Protein AF-A0A914IHN0-F1 (afdb_monomer)

Sequence (193 aa):
MWNYMKNKDVFVSSNREGVKRVLEGNYAYLMESTSLEYEVQQNCNLTQIGGVLGSKGYGIALQKHSEWTDRISRQLLLYQKRGIIEMKKQKWWRSTGTPCSGSFAFVQSNFPKDKIQASSMNLVKKSALPSKLKVFMNIQHVKNVLKKLKLVKTKLYLKSKKKYAVQNINNKNRKPCKNEHQRINETIEDTLI

Secondary structure (DSSP, 8-state):
-HHHHTTSS---SSHHHHHHHHHTSS------HHHHHHHHHH-TT----S--S----------TT-THHHHHHHHHHHHHHTTHHHHHHHHHHS-SSPPP--------------------------------------HHHHHHHHHHHHHHHHHHHHHHHHHHHHHHHTTTT-PPPPP-----SS-SSS---

Structure (mmCIF, N/CA/C/O backbone):
data_AF-A0A914IHN0-F1
#
_entry.id   AF-A0A914IHN0-F1
#
loop_
_atom_site.group_PDB
_atom_site.id
_atom_site.type_symbol
_atom_site.label_atom_id
_atom_site.label_alt_id
_atom_site.label_comp_id
_atom_site.label_asym_id
_atom_site.label_entity_id
_atom_site.label_seq_id
_atom_site.pdbx_PDB_ins_code
_atom_site.Cartn_x
_atom_site.Cartn_y
_atom_site.Cartn_z
_atom_site.occupancy
_atom_site.B_iso_or_equiv
_atom_site.auth_seq_id
_atom_site.auth_comp_id
_atom_site.auth_asym_id
_atom_site.auth_atom_id
_atom_site.pdbx_PDB_model_num
ATOM 1 N N . MET A 1 1 ? -11.136 -17.540 7.412 1.00 85.31 1 MET A N 1
ATOM 2 C CA . MET A 1 1 ? -11.270 -16.080 7.623 1.00 85.31 1 MET A CA 1
ATOM 3 C C . MET A 1 1 ? -12.456 -15.474 6.861 1.00 85.31 1 MET A C 1
ATOM 5 O O . MET A 1 1 ? -13.423 -15.084 7.497 1.00 85.31 1 MET A O 1
ATOM 9 N N . TRP A 1 2 ? -12.457 -15.460 5.520 1.00 89.31 2 TRP A N 1
ATOM 10 C CA . TRP A 1 2 ? -13.497 -14.792 4.708 1.00 89.31 2 TRP A CA 1
ATOM 11 C C . TRP A 1 2 ? -14.953 -15.160 5.054 1.00 89.31 2 TRP A C 1
ATOM 13 O O . TRP A 1 2 ? -15.790 -14.281 5.240 1.00 89.31 2 TRP A O 1
ATOM 23 N N . ASN A 1 3 ? -15.255 -16.456 5.207 1.00 93.62 3 ASN A N 1
ATOM 24 C CA . ASN A 1 3 ? -16.611 -16.929 5.524 1.00 93.62 3 ASN A CA 1
ATOM 25 C C . ASN A 1 3 ? -17.184 -16.361 6.831 1.00 93.62 3 ASN A C 1
ATOM 27 O O . ASN A 1 3 ? -18.402 -16.268 6.956 1.00 93.62 3 ASN A O 1
ATOM 31 N N . TYR A 1 4 ? -16.323 -15.980 7.773 1.00 90.62 4 TYR A N 1
ATOM 32 C CA . TYR A 1 4 ? -16.725 -15.349 9.025 1.00 90.62 4 TYR A CA 1
ATOM 33 C C . TYR A 1 4 ? -17.009 -13.849 8.846 1.00 90.62 4 TYR A C 1
ATOM 35 O O . TYR A 1 4 ? -17.954 -13.327 9.431 1.00 90.62 4 TYR A O 1
ATOM 43 N N . MET A 1 5 ? -16.230 -13.164 8.003 1.00 93.38 5 MET A N 1
ATOM 44 C CA . MET A 1 5 ? -16.350 -11.719 7.774 1.00 93.38 5 MET A CA 1
ATOM 45 C C . MET A 1 5 ? -17.513 -11.357 6.846 1.00 93.38 5 MET A C 1
ATOM 47 O O . MET A 1 5 ? -18.170 -10.351 7.078 1.00 93.38 5 MET A O 1
ATOM 51 N N . LYS A 1 6 ? -17.820 -12.186 5.836 1.00 92.19 6 LYS A N 1
ATOM 52 C CA . LYS A 1 6 ? -18.810 -11.867 4.782 1.00 92.19 6 LYS A CA 1
ATOM 53 C C . LYS A 1 6 ? -20.216 -11.504 5.288 1.00 92.19 6 LYS A C 1
ATOM 55 O O . LYS A 1 6 ? -20.939 -10.794 4.604 1.00 92.19 6 LYS A O 1
ATOM 60 N N . ASN A 1 7 ? -20.607 -12.015 6.456 1.00 91.62 7 ASN A N 1
ATOM 61 C CA . ASN A 1 7 ? -21.932 -11.800 7.048 1.00 91.62 7 ASN A CA 1
ATOM 62 C C . ASN A 1 7 ? -21.933 -10.706 8.133 1.00 91.62 7 ASN A C 1
ATOM 64 O O . ASN A 1 7 ? -22.960 -10.498 8.776 1.00 91.62 7 ASN A O 1
ATOM 68 N N . LYS A 1 8 ? -20.795 -10.044 8.374 1.00 90.31 8 LYS A N 1
ATOM 69 C CA . LYS A 1 8 ? -20.636 -8.990 9.381 1.00 90.31 8 LYS A CA 1
ATOM 70 C C . LYS A 1 8 ? -20.350 -7.648 8.710 1.00 90.31 8 LYS A C 1
ATOM 72 O O . LYS A 1 8 ? -19.751 -7.600 7.640 1.00 90.31 8 LYS A O 1
ATOM 77 N N . ASP A 1 9 ? -20.722 -6.562 9.379 1.00 88.75 9 ASP A N 1
ATOM 78 C CA . ASP A 1 9 ? -20.458 -5.192 8.924 1.00 88.75 9 ASP A CA 1
ATOM 79 C C . ASP A 1 9 ? -19.040 -4.729 9.310 1.00 88.75 9 ASP A C 1
ATOM 81 O O . ASP A 1 9 ? -18.824 -3.841 10.137 1.00 88.75 9 ASP A O 1
ATOM 85 N N . VAL A 1 10 ? -18.046 -5.444 8.777 1.00 91.75 10 VAL A N 1
ATOM 86 C CA . VAL A 1 10 ? -16.615 -5.236 9.068 1.00 91.75 10 VAL A CA 1
ATOM 87 C C . VAL A 1 10 ? -15.845 -4.670 7.880 1.00 91.75 10 VAL A C 1
ATOM 89 O O . VAL A 1 10 ? -14.660 -4.395 8.006 1.00 91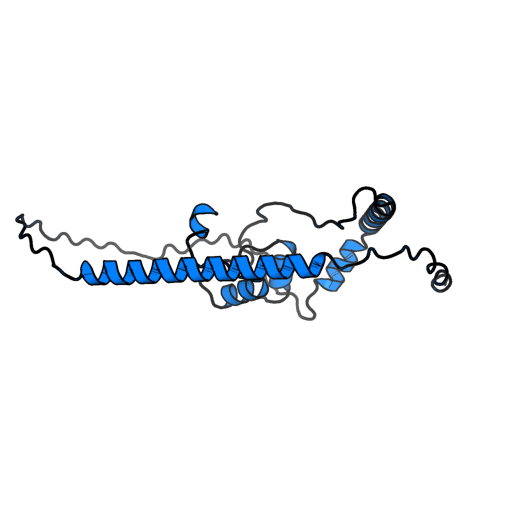.75 10 VAL A O 1
ATOM 92 N N . PHE A 1 11 ? -16.483 -4.528 6.719 1.00 93.62 11 PHE A N 1
ATOM 93 C CA . PHE A 1 11 ? -15.827 -4.013 5.523 1.00 93.62 11 PHE A CA 1
ATOM 94 C C . PHE A 1 11 ? -15.927 -2.493 5.472 1.00 93.62 11 PHE A C 1
ATOM 96 O O . PHE A 1 11 ? -16.964 -1.916 5.783 1.0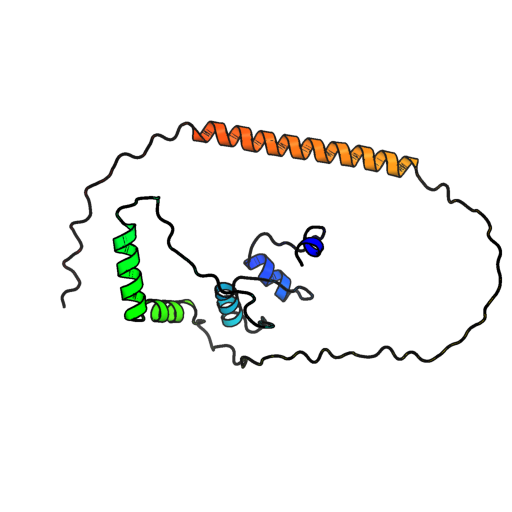0 93.62 11 PHE A O 1
ATOM 103 N N . VAL A 1 12 ? -14.843 -1.861 5.042 1.00 94.94 12 VAL A N 1
ATOM 104 C CA . VAL A 1 12 ? -14.764 -0.421 4.787 1.00 94.94 12 VAL A CA 1
ATOM 105 C C . VAL A 1 12 ? -14.625 -0.176 3.291 1.00 94.94 12 VAL A C 1
ATOM 107 O O . VAL A 1 12 ? -14.188 -1.055 2.544 1.00 94.94 12 VAL A O 1
ATOM 110 N N . SER A 1 13 ? -15.013 1.015 2.845 1.00 93.62 13 SER A N 1
ATOM 111 C CA . SER A 1 13 ? -15.007 1.360 1.420 1.00 93.62 13 SER A CA 1
ATOM 112 C C . SER A 1 13 ? -13.628 1.792 0.913 1.00 93.62 13 SER A C 1
ATOM 114 O O . SER A 1 13 ? -13.337 1.665 -0.276 1.00 93.62 13 SER A O 1
ATOM 116 N N . SER A 1 14 ? -12.778 2.305 1.808 1.00 94.94 14 SER A N 1
ATOM 117 C CA . SER A 1 14 ? -11.476 2.880 1.472 1.00 94.94 14 SER A CA 1
ATOM 118 C C . SER A 1 14 ? -10.433 2.635 2.562 1.00 94.94 14 SER A C 1
ATOM 120 O O . SER A 1 14 ? -10.766 2.481 3.738 1.00 94.94 14 SER A O 1
ATOM 122 N N . ASN A 1 15 ? -9.153 2.676 2.179 1.00 93.81 15 ASN A N 1
ATOM 123 C CA . ASN A 1 15 ? -8.041 2.514 3.119 1.00 93.81 15 ASN A CA 1
ATOM 124 C C . ASN A 1 15 ? -8.032 3.600 4.199 1.00 93.81 15 ASN A C 1
ATOM 126 O O . ASN A 1 15 ? -7.865 3.285 5.371 1.00 93.81 15 ASN A O 1
ATOM 130 N N . ARG A 1 16 ? -8.298 4.860 3.830 1.00 93.50 16 ARG A N 1
ATOM 131 C CA . ARG A 1 16 ? -8.335 5.982 4.781 1.00 93.50 16 ARG A CA 1
ATOM 132 C C . ARG A 1 16 ? -9.413 5.802 5.852 1.00 93.50 16 ARG A C 1
ATOM 134 O O . ARG A 1 16 ? -9.185 6.105 7.017 1.00 93.50 16 ARG A O 1
ATOM 141 N N . GLU A 1 17 ? -10.586 5.304 5.461 1.00 95.00 17 GLU A N 1
ATOM 142 C CA . GLU A 1 17 ? -11.665 4.966 6.398 1.00 95.00 17 GLU A CA 1
ATOM 143 C C . GLU A 1 17 ? -11.258 3.811 7.323 1.00 95.00 17 GLU A C 1
ATOM 145 O O . GLU A 1 17 ? -11.492 3.880 8.527 1.00 95.00 17 GLU A O 1
ATOM 150 N N . GLY A 1 18 ? -10.584 2.792 6.778 1.00 95.06 18 GLY A N 1
ATOM 151 C CA . GLY A 1 18 ? -10.004 1.698 7.557 1.00 95.06 18 GLY A CA 1
ATOM 152 C C . GLY A 1 18 ? -9.018 2.186 8.616 1.00 95.06 18 GLY A C 1
ATOM 153 O O . GLY A 1 18 ? -9.171 1.838 9.783 1.00 95.06 18 GLY A O 1
ATOM 154 N N . VAL A 1 19 ? -8.065 3.042 8.235 1.00 94.88 19 VAL A N 1
ATOM 155 C CA . VAL A 1 19 ? -7.077 3.638 9.153 1.00 94.88 19 VAL A CA 1
ATOM 156 C C . VAL A 1 19 ? -7.761 4.459 10.246 1.00 94.88 19 VAL A C 1
ATOM 158 O O . VAL A 1 19 ? -7.464 4.278 11.425 1.00 94.88 19 VAL A O 1
ATOM 161 N N . LYS A 1 20 ? -8.732 5.305 9.883 1.00 94.75 20 LYS A N 1
ATOM 162 C C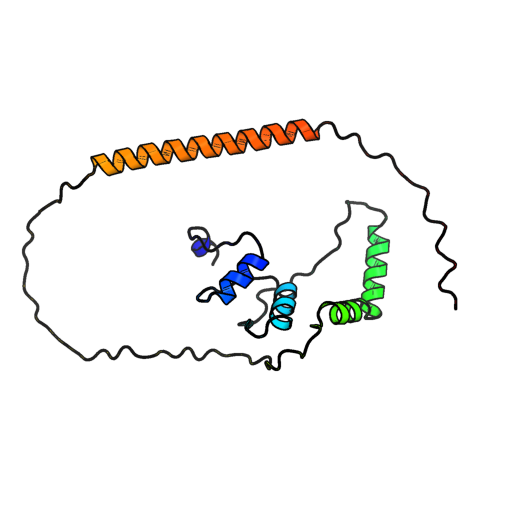A . LYS A 1 20 ? -9.497 6.090 10.860 1.00 94.75 20 LYS A CA 1
ATOM 163 C C . LYS A 1 20 ? -10.206 5.190 11.879 1.00 94.75 20 LYS A C 1
ATOM 165 O O . LYS A 1 20 ? -10.122 5.440 13.076 1.00 94.75 20 LYS A O 1
ATOM 170 N N . ARG A 1 21 ? -10.849 4.116 11.417 1.00 95.25 21 ARG A N 1
ATOM 171 C CA . ARG A 1 21 ? -11.553 3.163 12.287 1.00 95.25 21 ARG A CA 1
ATOM 172 C C . ARG A 1 21 ? -10.604 2.394 13.211 1.00 95.25 21 ARG A C 1
ATOM 174 O O . ARG A 1 21 ? -10.992 2.056 14.320 1.00 95.25 21 ARG A O 1
ATOM 181 N N . VAL A 1 22 ? -9.365 2.131 12.781 1.00 95.06 22 VAL A N 1
ATOM 182 C CA . VAL A 1 22 ? -8.324 1.553 13.655 1.00 95.06 22 VAL A CA 1
ATOM 183 C C . VAL A 1 22 ? -7.939 2.531 14.765 1.00 95.06 22 VAL A C 1
ATOM 185 O O . VAL A 1 22 ? -7.822 2.116 15.914 1.00 95.06 22 VAL A O 1
ATOM 188 N N . LEU A 1 23 ? -7.793 3.821 14.447 1.00 94.00 23 LEU A N 1
ATOM 189 C CA . LEU A 1 23 ? -7.474 4.862 15.434 1.00 94.00 23 LEU A CA 1
ATOM 190 C C . LEU A 1 23 ? -8.596 5.076 16.461 1.00 94.00 23 LEU A C 1
ATOM 192 O O . LEU A 1 23 ? -8.314 5.399 17.610 1.00 94.00 23 LEU A O 1
ATOM 196 N N . GLU A 1 24 ? -9.854 4.867 16.068 1.00 93.94 24 GLU A N 1
ATOM 197 C CA . GLU A 1 24 ? -11.012 4.877 16.978 1.00 93.94 24 GLU A CA 1
ATOM 198 C C . GLU A 1 24 ? -11.010 3.679 17.960 1.00 93.94 24 GLU A C 1
ATOM 200 O O . GLU A 1 24 ? -11.712 3.708 18.972 1.00 93.94 24 GLU A O 1
ATOM 205 N N . GLY A 1 25 ? -10.187 2.652 17.707 1.00 90.50 25 GLY A N 1
ATOM 206 C CA . GLY A 1 25 ? -9.980 1.495 18.580 1.00 90.50 25 GLY A CA 1
ATOM 207 C C . GLY A 1 25 ? -10.878 0.289 18.273 1.00 90.50 25 GLY A C 1
ATOM 208 O O . GLY A 1 25 ? -11.776 0.331 17.436 1.00 90.50 25 GLY A O 1
ATOM 209 N N . ASN A 1 26 ? -10.620 -0.837 18.957 1.00 89.69 26 ASN A N 1
ATOM 210 C CA . ASN A 1 26 ? -11.374 -2.103 18.849 1.00 89.69 26 ASN A CA 1
ATOM 211 C C . ASN A 1 26 ? -11.535 -2.668 17.420 1.00 89.69 26 ASN A C 1
ATOM 213 O O . ASN A 1 26 ? -12.440 -3.464 17.151 1.00 89.69 26 ASN A O 1
ATOM 217 N N . TYR A 1 27 ? -10.655 -2.283 16.498 1.00 93.25 27 TYR A N 1
ATOM 218 C CA . TYR A 1 27 ? -10.708 -2.687 15.101 1.00 93.25 27 TYR A CA 1
ATOM 219 C C . TYR A 1 27 ? -9.300 -2.976 14.580 1.00 93.25 27 TYR A C 1
ATOM 221 O O . TYR A 1 27 ? -8.377 -2.194 14.783 1.00 93.25 27 TYR A O 1
ATOM 229 N N . ALA A 1 28 ? -9.145 -4.106 13.893 1.00 92.75 28 ALA A N 1
ATOM 230 C CA . ALA A 1 28 ? -7.920 -4.467 13.193 1.00 92.75 28 ALA A CA 1
ATOM 231 C C . ALA A 1 28 ? -8.184 -4.409 11.690 1.00 92.75 28 ALA A C 1
ATOM 233 O O . ALA A 1 28 ? -9.157 -4.992 11.203 1.00 92.75 28 ALA A O 1
ATOM 234 N N . TYR A 1 29 ? -7.312 -3.721 10.958 1.00 93.81 29 TYR A N 1
ATOM 235 C CA . TYR A 1 29 ? -7.439 -3.555 9.517 1.00 93.81 29 TYR A CA 1
ATOM 236 C C . TYR A 1 29 ? -6.333 -4.307 8.785 1.00 93.81 29 TYR A C 1
ATOM 238 O O . TYR A 1 29 ? -5.159 -4.207 9.133 1.00 93.81 29 TYR A O 1
ATOM 246 N N . LEU A 1 30 ? -6.720 -5.066 7.761 1.00 91.94 30 LEU A N 1
ATOM 247 C CA . LEU A 1 30 ? -5.786 -5.736 6.866 1.00 91.94 30 LEU A CA 1
ATOM 248 C C . LEU A 1 30 ? -5.623 -4.871 5.620 1.00 91.94 30 LEU A C 1
ATOM 250 O O . LEU A 1 30 ? -6.580 -4.667 4.875 1.00 91.94 30 LEU A O 1
ATOM 254 N N . MET A 1 31 ? -4.405 -4.390 5.402 1.00 92.06 31 MET A N 1
ATOM 255 C CA . MET A 1 31 ? -4.036 -3.570 4.254 1.00 92.06 31 MET A CA 1
ATOM 256 C C . MET A 1 31 ? -2.812 -4.168 3.557 1.00 92.06 31 MET A C 1
ATOM 258 O O . MET A 1 31 ? -2.123 -5.032 4.098 1.00 92.06 31 MET A O 1
ATOM 262 N N . GLU A 1 32 ? -2.557 -3.725 2.331 1.00 92.25 32 GLU A N 1
ATOM 263 C CA . GLU A 1 32 ? -1.325 -4.037 1.621 1.00 92.25 32 GLU A CA 1
ATOM 264 C C . GLU A 1 32 ? -0.090 -3.530 2.378 1.00 92.25 32 GLU A C 1
ATOM 266 O O . GLU A 1 32 ? -0.114 -2.451 2.972 1.00 92.25 32 GLU A O 1
ATOM 271 N N . SER A 1 33 ? 0.997 -4.304 2.342 1.00 90.94 33 SER A N 1
ATOM 272 C CA . SER A 1 33 ? 2.200 -4.059 3.143 1.00 90.94 33 SER A CA 1
ATOM 273 C C . SER A 1 33 ? 2.855 -2.705 2.870 1.00 90.94 33 SER A C 1
ATOM 275 O O . SER A 1 33 ? 3.297 -2.054 3.805 1.00 90.94 33 SER A O 1
ATOM 277 N N . THR A 1 34 ? 2.892 -2.252 1.616 1.00 90.38 34 THR A N 1
ATOM 278 C CA . THR A 1 34 ? 3.497 -0.966 1.217 1.00 90.38 34 THR A CA 1
ATOM 279 C C . THR A 1 34 ? 2.696 0.233 1.717 1.00 90.38 34 THR A C 1
ATOM 281 O O . THR A 1 34 ? 3.269 1.204 2.212 1.00 90.38 34 THR A O 1
ATOM 284 N N . SER A 1 35 ? 1.365 0.166 1.607 1.00 90.94 35 SER A N 1
ATOM 285 C CA . SER A 1 35 ? 0.467 1.183 2.153 1.00 90.94 35 SER A CA 1
ATOM 286 C C . SER A 1 35 ? 0.501 1.179 3.679 1.00 90.94 35 SER A C 1
ATOM 288 O O . SER A 1 35 ? 0.468 2.239 4.290 1.00 90.94 35 SER A O 1
ATOM 290 N N . LEU A 1 36 ? 0.606 0.003 4.305 1.00 91.69 36 LEU A N 1
ATOM 291 C CA . LEU A 1 36 ? 0.707 -0.118 5.760 1.00 91.69 36 LEU A CA 1
ATOM 292 C C . LEU A 1 36 ? 2.008 0.484 6.286 1.00 91.69 36 LEU A C 1
ATOM 294 O O . LEU A 1 36 ? 1.969 1.266 7.231 1.00 91.69 36 LEU A O 1
ATOM 298 N N . GLU A 1 37 ? 3.133 0.164 5.645 1.00 89.31 37 GLU A N 1
ATOM 299 C CA . GLU A 1 37 ? 4.444 0.738 5.957 1.00 89.31 37 GLU A CA 1
ATOM 300 C C . GLU A 1 37 ? 4.398 2.271 5.904 1.00 89.31 37 GLU A C 1
ATOM 302 O O . GLU A 1 37 ? 4.909 2.929 6.806 1.00 89.31 37 GLU A O 1
ATOM 307 N N . TYR A 1 38 ? 3.727 2.837 4.893 1.00 90.69 38 TYR A N 1
ATOM 308 C CA . TYR A 1 38 ? 3.539 4.282 4.779 1.00 90.69 38 TYR A CA 1
ATOM 309 C C . TYR A 1 38 ? 2.734 4.860 5.951 1.00 90.69 38 TYR A C 1
ATOM 311 O O . TYR A 1 38 ? 3.200 5.773 6.624 1.00 90.69 38 TYR A O 1
ATOM 319 N N . GLU A 1 39 ? 1.543 4.323 6.230 1.00 91.38 39 GLU A N 1
ATOM 320 C CA . GLU A 1 39 ? 0.652 4.861 7.271 1.00 91.38 39 GLU A CA 1
ATOM 321 C C . GLU A 1 39 ? 1.277 4.796 8.673 1.00 91.38 39 GLU A C 1
ATOM 323 O O . GLU A 1 39 ? 1.149 5.742 9.452 1.00 91.38 39 GLU A O 1
ATOM 328 N N . VAL A 1 40 ? 1.999 3.712 8.982 1.00 89.31 40 VAL A N 1
ATOM 329 C CA . VAL A 1 40 ? 2.729 3.554 10.253 1.00 89.31 40 VAL A CA 1
ATOM 330 C C . VAL A 1 40 ? 3.889 4.549 10.357 1.00 89.31 40 VAL A C 1
ATOM 332 O O . VAL A 1 40 ? 4.138 5.088 11.432 1.00 89.31 40 VAL A O 1
ATOM 335 N N . GLN A 1 41 ? 4.580 4.842 9.250 1.00 87.06 41 GLN A N 1
ATOM 336 C CA . GLN A 1 41 ? 5.645 5.851 9.227 1.00 87.06 41 GLN A CA 1
ATOM 337 C C . GLN A 1 41 ? 5.120 7.283 9.405 1.00 87.06 41 GLN A C 1
ATOM 339 O O . GLN A 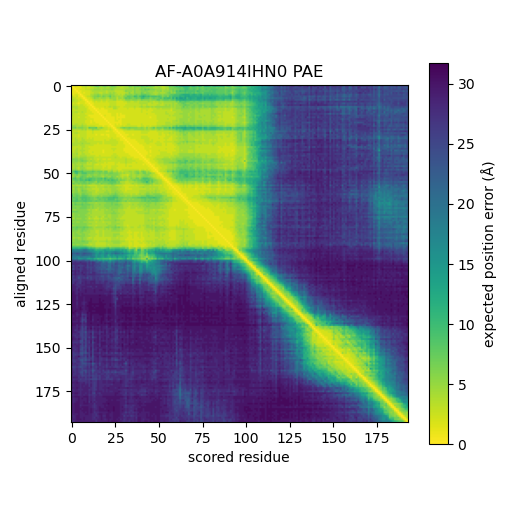1 41 ? 5.838 8.122 9.950 1.00 87.06 41 GLN A O 1
ATOM 344 N N . GLN A 1 42 ? 3.892 7.576 8.961 1.00 87.69 42 GLN A N 1
ATOM 345 C CA . GLN A 1 42 ? 3.280 8.899 9.134 1.00 87.69 42 GLN A CA 1
ATOM 346 C C . GLN A 1 42 ? 2.643 9.087 10.519 1.00 87.69 42 GLN A C 1
ATOM 348 O O . GLN A 1 42 ? 2.680 10.190 11.060 1.00 87.69 42 GLN A O 1
ATOM 353 N N . ASN A 1 43 ? 2.063 8.032 11.103 1.00 87.88 43 ASN A N 1
ATOM 354 C CA . ASN A 1 43 ? 1.314 8.108 12.357 1.00 87.88 43 ASN A CA 1
ATOM 355 C C . ASN A 1 43 ? 1.842 7.105 13.391 1.00 87.88 43 ASN A C 1
ATOM 357 O O . ASN A 1 43 ? 1.491 5.927 13.357 1.00 87.88 43 ASN A O 1
ATOM 361 N N . CYS A 1 44 ? 2.579 7.585 14.397 1.00 88.38 44 CYS A N 1
ATOM 362 C CA . CYS A 1 44 ? 3.178 6.724 15.429 1.00 88.38 44 CYS A CA 1
ATOM 363 C C . CYS A 1 44 ? 2.163 6.030 16.365 1.00 88.38 44 CYS A C 1
ATOM 365 O O . CYS A 1 44 ? 2.541 5.152 17.134 1.00 88.38 44 CYS A O 1
ATOM 367 N N . ASN A 1 45 ? 0.881 6.411 16.313 1.00 90.69 45 ASN A N 1
ATOM 368 C CA . ASN A 1 45 ? -0.197 5.743 17.055 1.00 90.69 45 ASN A CA 1
ATOM 369 C C . ASN A 1 45 ? -0.641 4.427 16.393 1.00 90.69 45 ASN A C 1
ATOM 371 O O . ASN A 1 45 ? -1.364 3.640 17.003 1.00 90.69 45 ASN A O 1
ATOM 375 N N . LEU A 1 46 ? -0.248 4.198 15.137 1.00 90.06 46 LEU A N 1
ATOM 376 C CA . LEU A 1 46 ? -0.509 2.957 14.424 1.00 90.06 46 LEU A CA 1
ATOM 377 C C . LEU A 1 46 ? 0.647 1.990 14.650 1.00 90.06 46 LEU A C 1
ATOM 379 O O . LEU A 1 46 ? 1.815 2.358 14.563 1.00 90.06 46 LEU A O 1
ATOM 383 N N . THR A 1 47 ? 0.316 0.726 14.890 1.00 89.75 47 THR A N 1
ATOM 384 C CA . THR A 1 47 ? 1.308 -0.339 15.015 1.00 89.75 47 THR A CA 1
ATOM 385 C C . THR A 1 47 ? 0.980 -1.466 14.052 1.00 89.75 47 THR A C 1
ATOM 387 O O . THR A 1 47 ? -0.171 -1.881 13.900 1.00 89.75 47 THR A O 1
ATOM 390 N N . GLN A 1 48 ? 2.009 -1.966 13.371 1.00 89.62 48 GLN A N 1
ATOM 391 C CA . GLN A 1 48 ? 1.894 -3.190 12.597 1.00 89.62 48 GLN A CA 1
ATOM 392 C C . GLN A 1 48 ? 2.016 -4.382 13.546 1.00 89.62 48 GLN A C 1
ATOM 394 O O . GLN A 1 48 ? 3.002 -4.518 14.267 1.00 89.62 48 GLN A O 1
ATOM 399 N N . ILE A 1 49 ? 1.031 -5.276 13.502 1.00 90.00 49 ILE A N 1
ATOM 400 C CA . ILE A 1 49 ? 1.045 -6.521 14.266 1.00 90.00 49 ILE A CA 1
ATOM 401 C C . ILE A 1 49 ? 1.279 -7.681 13.301 1.00 90.00 49 ILE A C 1
ATOM 403 O O . ILE A 1 49 ? 0.510 -7.888 12.362 1.00 90.00 49 ILE A O 1
ATOM 407 N N . GLY A 1 50 ? 2.323 -8.463 13.567 1.00 88.81 50 GLY A N 1
ATOM 408 C CA . GLY A 1 50 ? 2.678 -9.634 12.769 1.00 88.81 50 GLY A CA 1
ATOM 409 C C . GLY A 1 50 ? 3.433 -9.318 11.472 1.00 88.81 50 GLY A C 1
ATOM 410 O O . GLY A 1 50 ? 3.792 -8.178 11.169 1.00 88.81 50 GLY A O 1
ATOM 411 N N . GLY A 1 5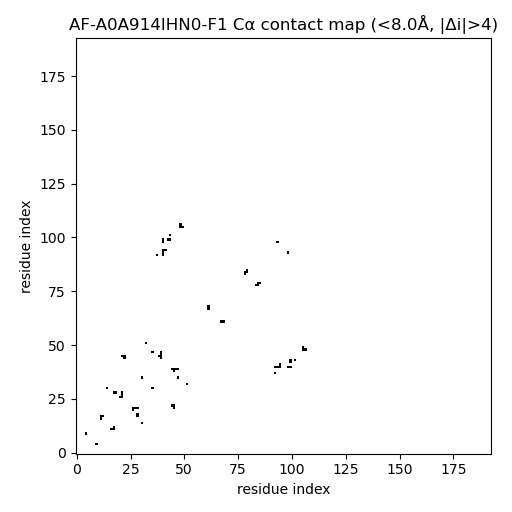1 ? 3.720 -10.382 10.720 1.00 87.94 51 GLY A N 1
ATOM 412 C CA . GLY A 1 51 ? 4.443 -10.323 9.451 1.00 87.94 51 GLY A CA 1
ATOM 413 C C . GLY A 1 51 ? 3.535 -10.152 8.232 1.00 87.94 51 GLY A C 1
ATOM 414 O O . GLY A 1 51 ? 2.309 -10.098 8.323 1.00 87.94 51 GLY A O 1
ATOM 415 N N . VAL A 1 52 ? 4.159 -10.103 7.059 1.00 87.44 52 VAL A N 1
ATOM 416 C CA . VAL A 1 52 ? 3.455 -10.032 5.776 1.00 87.44 52 VAL A CA 1
ATOM 417 C C . VAL A 1 52 ? 2.797 -11.386 5.474 1.00 87.44 52 VAL A C 1
ATOM 419 O O . VAL A 1 52 ? 3.465 -12.414 5.457 1.00 87.44 52 VAL A O 1
ATOM 422 N N . LEU A 1 53 ? 1.485 -11.393 5.212 1.00 86.56 53 LEU A N 1
ATOM 423 C CA . LEU A 1 53 ? 0.704 -12.617 4.942 1.00 86.56 53 LEU A CA 1
ATOM 424 C C . LEU A 1 53 ? 0.930 -13.208 3.538 1.00 86.56 53 LEU A C 1
ATOM 426 O O . LEU A 1 53 ? 0.451 -14.298 3.233 1.00 86.56 53 LEU A O 1
ATOM 430 N N . GLY A 1 54 ? 1.624 -12.479 2.669 1.00 85.25 54 GLY A N 1
ATOM 431 C CA . GLY A 1 54 ? 1.999 -12.913 1.331 1.00 85.25 54 GLY A CA 1
ATOM 432 C C . GLY A 1 54 ? 2.654 -11.782 0.549 1.00 85.25 54 GLY A C 1
ATOM 433 O O . GLY A 1 54 ? 2.339 -10.612 0.756 1.00 85.25 54 GLY A O 1
ATOM 434 N N . SER A 1 55 ? 3.562 -12.125 -0.357 1.00 87.44 55 SER A N 1
ATOM 435 C CA . SER A 1 55 ? 4.209 -11.159 -1.236 1.00 87.44 55 SER A CA 1
ATOM 436 C C . SER A 1 55 ? 3.374 -10.955 -2.499 1.00 87.44 55 SER A C 1
ATOM 438 O O . SER A 1 55 ? 3.020 -11.895 -3.211 1.00 87.44 55 SER A O 1
ATOM 440 N N . LYS A 1 56 ? 3.041 -9.698 -2.777 1.00 89.31 56 LYS A N 1
ATOM 441 C CA . LYS A 1 56 ? 2.482 -9.258 -4.056 1.00 89.31 56 LYS A CA 1
ATOM 442 C C . LYS A 1 56 ? 3.295 -8.062 -4.529 1.00 89.31 56 LYS A C 1
ATOM 444 O O . LYS A 1 56 ? 3.765 -7.279 -3.710 1.00 89.31 56 LYS A O 1
ATOM 449 N N . GLY A 1 57 ? 3.495 -7.965 -5.838 1.00 90.44 57 GLY A N 1
ATOM 450 C CA . GLY A 1 57 ? 4.205 -6.856 -6.467 1.00 90.44 57 GLY A CA 1
ATOM 451 C C . GLY A 1 57 ? 3.269 -6.038 -7.347 1.00 90.44 57 GLY A C 1
ATOM 452 O O . GLY A 1 57 ? 2.328 -6.581 -7.929 1.00 90.44 57 GLY A O 1
ATOM 453 N N . TYR A 1 58 ? 3.548 -4.742 -7.466 1.00 93.31 58 TYR A N 1
ATOM 454 C CA . TYR A 1 58 ? 2.893 -3.889 -8.452 1.00 93.31 58 TYR A CA 1
ATOM 455 C C . TYR A 1 58 ? 3.545 -4.048 -9.823 1.00 93.31 58 TYR A C 1
ATOM 457 O O . TYR A 1 58 ? 4.758 -4.217 -9.936 1.00 93.31 58 TYR A O 1
ATOM 465 N N . GLY A 1 59 ? 2.731 -3.944 -10.870 1.00 94.25 59 GLY A N 1
ATOM 466 C CA . GLY A 1 59 ? 3.180 -3.963 -12.256 1.00 94.25 59 GLY A CA 1
ATOM 467 C C . GLY A 1 59 ? 2.490 -2.877 -13.068 1.00 94.25 59 GLY A C 1
ATOM 468 O O . GLY A 1 59 ? 1.384 -2.445 -12.746 1.00 94.25 59 GLY A O 1
ATOM 469 N N . ILE A 1 60 ? 3.148 -2.444 -14.139 1.00 95.62 60 ILE A N 1
ATOM 470 C CA . ILE A 1 60 ? 2.572 -1.518 -15.113 1.00 95.62 60 ILE A CA 1
ATOM 471 C C . ILE A 1 60 ? 1.797 -2.354 -16.134 1.00 95.62 60 ILE A C 1
ATOM 473 O O . ILE A 1 60 ? 2.380 -3.168 -16.847 1.00 95.62 60 ILE A O 1
ATOM 477 N N . ALA A 1 61 ? 0.479 -2.173 -16.187 1.00 95.88 61 ALA A N 1
ATOM 478 C CA . ALA A 1 61 ? -0.377 -2.890 -17.125 1.00 95.88 61 ALA A CA 1
ATOM 479 C C . ALA A 1 61 ? -0.412 -2.175 -18.483 1.00 95.88 61 ALA A C 1
ATOM 481 O O . ALA A 1 61 ? -0.754 -0.996 -18.567 1.00 95.88 61 ALA A O 1
ATOM 482 N N . LEU A 1 62 ? -0.093 -2.910 -19.547 1.00 96.12 62 LEU A N 1
ATOM 483 C CA . LEU A 1 62 ? -0.152 -2.445 -20.933 1.00 96.12 62 LEU A CA 1
ATOM 484 C C . LEU A 1 62 ? -1.152 -3.294 -21.724 1.00 96.12 62 LEU A C 1
ATOM 486 O O . LEU A 1 62 ? -1.491 -4.412 -21.330 1.00 96.12 62 LEU A O 1
ATOM 490 N N . GLN A 1 63 ? -1.634 -2.761 -22.850 1.00 96.69 63 GLN A N 1
ATOM 491 C CA . GLN A 1 63 ? -2.463 -3.535 -23.775 1.00 96.69 63 GLN A CA 1
ATOM 492 C C . GLN A 1 63 ? -1.690 -4.761 -24.277 1.00 96.69 63 GLN A C 1
ATOM 494 O O . GLN A 1 63 ? -0.472 -4.707 -24.472 1.00 96.69 63 GLN A O 1
ATOM 499 N N . LYS A 1 64 ? -2.405 -5.870 -24.501 1.00 94.75 64 LYS A N 1
ATOM 500 C CA . LYS A 1 64 ? -1.803 -7.078 -25.076 1.00 94.75 64 LYS A CA 1
ATOM 501 C C . LYS A 1 64 ? -1.172 -6.736 -26.426 1.00 94.75 64 LYS A C 1
ATOM 503 O O . LYS A 1 64 ? -1.782 -6.023 -27.214 1.00 94.75 64 LYS A O 1
ATOM 508 N N . HIS A 1 65 ? 0.029 -7.258 -26.671 1.00 92.69 65 HIS A N 1
ATOM 509 C CA . HIS A 1 65 ? 0.813 -7.011 -27.889 1.00 92.69 65 HIS A CA 1
ATOM 510 C C . HIS A 1 65 ? 1.209 -5.539 -28.124 1.00 92.69 65 HIS A C 1
ATOM 512 O O . HIS A 1 65 ? 1.495 -5.153 -29.250 1.00 92.69 65 HIS A O 1
ATOM 518 N N . SER A 1 66 ? 1.264 -4.712 -27.073 1.00 96.00 66 SER A N 1
ATOM 519 C CA . SER A 1 66 ? 1.828 -3.359 -27.164 1.00 96.00 66 SER A CA 1
ATOM 520 C C . SER A 1 66 ? 3.337 -3.394 -27.433 1.00 96.00 66 SER A C 1
ATOM 522 O O . SER A 1 66 ? 4.080 -4.052 -26.696 1.00 96.00 66 SER A O 1
ATOM 524 N N . GLU A 1 67 ? 3.796 -2.604 -28.406 1.00 96.00 67 GLU A N 1
ATOM 525 C CA . GLU A 1 67 ? 5.219 -2.415 -28.745 1.00 96.00 67 GLU A CA 1
ATOM 526 C C . GLU A 1 67 ? 6.047 -1.833 -27.584 1.00 96.00 67 GLU A C 1
ATOM 528 O O . GLU A 1 67 ? 7.266 -1.991 -27.521 1.00 96.00 67 GLU A O 1
ATOM 533 N N . TRP A 1 68 ? 5.388 -1.179 -26.624 1.00 95.81 68 TRP A N 1
ATOM 534 C CA . TRP A 1 68 ? 6.040 -0.546 -25.474 1.00 95.81 68 TRP A CA 1
ATOM 535 C C . TRP A 1 68 ? 6.415 -1.521 -24.365 1.00 95.81 68 TRP A C 1
ATOM 537 O O . TRP A 1 68 ? 7.180 -1.153 -23.474 1.00 95.81 68 TRP A O 1
ATOM 547 N N . THR A 1 69 ? 5.891 -2.746 -24.409 1.00 95.56 69 THR A N 1
ATOM 548 C CA . THR A 1 69 ? 6.076 -3.731 -23.337 1.00 95.56 69 THR A CA 1
ATOM 549 C C . THR A 1 69 ? 7.554 -4.007 -23.085 1.00 95.56 69 THR A C 1
ATOM 551 O O . THR A 1 69 ? 8.023 -3.818 -21.966 1.00 95.56 69 THR A O 1
ATOM 554 N N . ASP A 1 70 ? 8.308 -4.353 -24.132 1.00 95.25 70 ASP A N 1
ATOM 555 C CA . ASP A 1 70 ? 9.737 -4.666 -24.007 1.00 95.25 70 ASP A CA 1
ATOM 556 C C . ASP A 1 70 ? 10.555 -3.448 -23.553 1.00 95.25 70 ASP A C 1
ATOM 558 O O . ASP A 1 70 ? 11.365 -3.525 -22.625 1.00 95.25 70 ASP A O 1
ATOM 562 N N . ARG A 1 71 ? 10.275 -2.280 -24.146 1.00 96.38 71 ARG A N 1
ATOM 563 C CA . ARG A 1 71 ? 10.971 -1.030 -23.818 1.00 96.38 71 ARG A CA 1
ATOM 564 C C . ARG A 1 71 ? 10.784 -0.660 -22.347 1.00 96.38 71 ARG A C 1
ATOM 566 O O . ARG A 1 71 ? 11.768 -0.378 -21.665 1.00 96.38 71 ARG A O 1
ATOM 573 N N . ILE A 1 72 ? 9.550 -0.695 -21.842 1.00 96.94 72 ILE A N 1
ATOM 574 C CA . ILE A 1 72 ? 9.235 -0.362 -20.445 1.00 96.94 72 ILE A CA 1
ATOM 575 C C . ILE A 1 72 ? 9.852 -1.389 -19.494 1.00 96.94 72 ILE A C 1
ATOM 577 O O . ILE A 1 72 ? 10.471 -0.998 -18.504 1.00 96.94 72 ILE A O 1
ATOM 581 N N . SER A 1 73 ? 9.758 -2.684 -19.807 1.00 96.00 73 SER A N 1
ATOM 582 C CA . SER A 1 73 ? 10.376 -3.738 -18.999 1.00 96.00 73 SER A CA 1
ATOM 583 C C . SER A 1 73 ? 11.893 -3.565 -18.894 1.00 96.00 73 SER A C 1
ATOM 585 O O . SER A 1 73 ? 12.438 -3.618 -17.789 1.00 96.00 73 SER A O 1
ATOM 587 N N . ARG A 1 74 ? 12.582 -3.272 -20.004 1.00 97.00 74 ARG A N 1
ATOM 588 C CA . ARG A 1 74 ? 14.030 -3.016 -19.999 1.00 97.00 74 ARG A CA 1
ATOM 589 C C . ARG A 1 74 ? 14.392 -1.793 -19.156 1.00 97.00 74 ARG A C 1
ATOM 591 O O . ARG A 1 74 ? 15.331 -1.863 -18.364 1.00 97.00 74 ARG A O 1
ATOM 598 N N . GLN A 1 75 ? 13.657 -0.688 -19.293 1.00 97.56 75 GLN A N 1
ATOM 599 C CA . GLN A 1 75 ? 13.916 0.513 -18.490 1.00 97.56 75 GLN A CA 1
ATOM 600 C C . GLN A 1 75 ? 13.676 0.271 -16.997 1.00 97.56 75 GLN A C 1
ATOM 602 O O . GLN A 1 75 ? 14.475 0.712 -16.171 1.00 97.56 75 GLN A O 1
ATOM 607 N N . LEU A 1 76 ? 12.641 -0.492 -16.639 1.00 96.88 76 LEU A N 1
ATOM 608 C CA . LEU A 1 76 ? 12.364 -0.843 -15.248 1.00 96.88 76 LEU A CA 1
ATOM 609 C C . LEU A 1 76 ? 13.507 -1.661 -14.627 1.00 96.88 76 LEU A C 1
ATOM 611 O O . LEU A 1 76 ? 13.946 -1.356 -13.517 1.00 96.88 76 LEU A O 1
ATOM 615 N N . LEU A 1 77 ? 14.047 -2.637 -15.364 1.00 96.62 77 LEU A N 1
ATOM 616 C CA . LEU A 1 77 ? 15.215 -3.411 -14.927 1.00 96.62 77 LEU A CA 1
ATOM 617 C C . LEU A 1 77 ? 16.450 -2.522 -14.734 1.00 96.62 77 LEU A C 1
ATOM 619 O O . LEU A 1 77 ? 17.174 -2.675 -13.749 1.00 96.62 77 LEU A O 1
ATOM 623 N N . LEU A 1 78 ? 16.681 -1.560 -15.634 1.00 97.75 78 LEU A N 1
ATOM 624 C CA . LEU A 1 78 ? 17.768 -0.589 -15.487 1.00 97.75 78 LEU A CA 1
ATOM 625 C C . LEU A 1 78 ? 17.573 0.301 -14.254 1.00 97.75 78 LEU A C 1
ATOM 627 O O . LEU A 1 78 ? 18.538 0.565 -13.536 1.00 97.75 78 LEU A O 1
ATOM 631 N N . TYR A 1 79 ? 16.344 0.734 -13.977 1.00 97.56 79 TYR A N 1
ATOM 632 C CA . TYR A 1 79 ? 16.027 1.550 -12.804 1.00 97.56 79 TYR A CA 1
ATOM 633 C C . TYR A 1 79 ? 16.223 0.775 -11.503 1.00 97.56 79 TYR A C 1
ATOM 635 O O . TYR A 1 79 ? 16.735 1.337 -10.534 1.00 97.56 79 TYR A O 1
ATOM 643 N N . GLN A 1 80 ? 15.872 -0.512 -11.488 1.00 96.00 80 GLN A N 1
ATOM 644 C CA . GLN A 1 80 ? 16.129 -1.392 -10.353 1.00 96.00 80 GLN A CA 1
ATOM 645 C C . GLN A 1 80 ? 17.633 -1.630 -10.162 1.00 96.00 80 GLN A C 1
ATOM 647 O O . GLN A 1 80 ? 18.131 -1.448 -9.055 1.00 96.00 80 GLN A O 1
ATOM 652 N N . LYS A 1 81 ? 18.376 -1.946 -11.235 1.00 97.62 81 LYS A N 1
ATOM 653 C CA . LYS A 1 81 ? 19.838 -2.147 -11.188 1.00 97.62 81 LYS A CA 1
ATOM 654 C C . LYS A 1 81 ? 20.578 -0.909 -10.680 1.00 97.62 81 LYS A C 1
ATOM 656 O O . LYS A 1 81 ? 21.547 -1.035 -9.941 1.00 97.62 81 LYS A O 1
ATOM 661 N N . ARG A 1 82 ? 20.131 0.284 -11.079 1.00 97.75 82 ARG A N 1
ATOM 662 C CA . ARG A 1 82 ? 20.706 1.567 -10.642 1.00 97.75 82 ARG A CA 1
ATOM 663 C C . ARG A 1 82 ? 20.220 2.015 -9.256 1.00 97.75 82 ARG A C 1
ATOM 665 O O . ARG A 1 82 ? 20.658 3.056 -8.790 1.00 97.75 82 ARG A O 1
ATOM 672 N N . GLY A 1 83 ? 19.292 1.294 -8.622 1.00 97.06 83 GLY A N 1
ATOM 673 C CA . GLY A 1 83 ? 18.727 1.678 -7.322 1.00 97.06 83 GLY A CA 1
ATOM 674 C C . GLY A 1 83 ? 17.806 2.906 -7.358 1.00 97.06 83 GLY A C 1
ATOM 675 O O . GLY A 1 83 ? 17.424 3.422 -6.311 1.00 97.06 83 GLY A O 1
ATOM 676 N N . ILE A 1 84 ? 17.394 3.371 -8.543 1.00 97.06 84 ILE A N 1
ATOM 677 C CA . ILE A 1 84 ? 16.563 4.577 -8.701 1.00 97.06 84 ILE A CA 1
ATOM 678 C C . ILE A 1 84 ? 15.200 4.387 -8.028 1.00 97.06 84 ILE A C 1
ATOM 680 O O . ILE A 1 84 ? 14.678 5.313 -7.413 1.00 97.06 84 ILE A O 1
ATOM 684 N N . ILE A 1 85 ? 14.625 3.185 -8.125 1.00 95.06 85 ILE A N 1
ATOM 685 C CA . ILE A 1 85 ? 13.331 2.868 -7.501 1.00 95.06 85 ILE A CA 1
ATOM 686 C C . ILE A 1 85 ? 13.423 3.018 -5.979 1.00 95.06 85 ILE A C 1
ATOM 688 O O . ILE A 1 85 ? 12.544 3.624 -5.373 1.00 95.06 85 ILE A O 1
ATOM 692 N N . GLU A 1 86 ? 14.513 2.540 -5.379 1.00 93.38 86 GLU A N 1
ATOM 693 C CA . GLU A 1 86 ? 14.750 2.645 -3.939 1.00 93.38 86 GLU A CA 1
ATOM 694 C C . GLU A 1 86 ? 14.937 4.106 -3.515 1.00 93.38 86 GLU A C 1
ATOM 696 O O . GLU A 1 86 ? 14.287 4.574 -2.582 1.00 93.38 86 GLU A O 1
ATOM 701 N N . MET A 1 87 ? 15.718 4.882 -4.274 1.00 95.25 87 MET A N 1
ATOM 702 C CA . MET A 1 87 ? 15.848 6.325 -4.042 1.00 95.25 87 MET A CA 1
ATOM 703 C C . MET A 1 87 ? 14.494 7.046 -4.098 1.00 95.25 8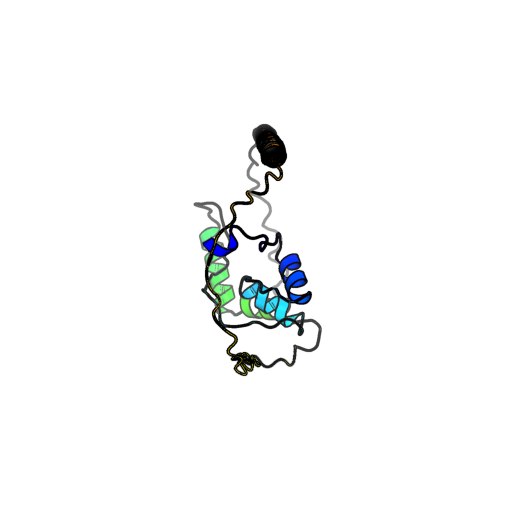7 MET A C 1
ATOM 705 O O . MET A 1 87 ? 14.217 7.929 -3.283 1.00 95.25 87 MET A O 1
ATOM 709 N N . LYS A 1 88 ? 13.627 6.679 -5.053 1.00 94.31 88 LYS A N 1
ATOM 710 C CA . LYS A 1 88 ? 12.271 7.234 -5.148 1.00 94.31 88 LYS A CA 1
ATOM 711 C C . LYS A 1 88 ? 11.422 6.805 -3.954 1.00 94.31 88 LYS A C 1
ATOM 713 O O . LYS A 1 88 ? 10.763 7.671 -3.384 1.00 94.31 88 LYS A O 1
ATOM 718 N N . LYS A 1 89 ? 11.462 5.531 -3.545 1.00 91.38 89 LYS A N 1
ATOM 719 C CA . LYS A 1 89 ? 10.749 5.051 -2.352 1.00 91.38 89 LYS A CA 1
ATOM 720 C C . LYS A 1 89 ? 11.147 5.886 -1.141 1.00 91.38 89 LYS A C 1
ATOM 722 O O . LYS A 1 89 ? 10.282 6.498 -0.530 1.00 91.38 89 LYS A O 1
ATOM 727 N N . GLN A 1 90 ? 12.442 6.011 -0.862 1.00 89.00 90 GLN A N 1
ATOM 728 C CA . GLN A 1 90 ? 12.938 6.797 0.269 1.00 89.00 90 GLN A CA 1
ATOM 729 C C . GLN A 1 90 ? 12.496 8.259 0.205 1.00 89.00 90 GLN A C 1
ATOM 731 O O . GLN A 1 90 ? 12.108 8.826 1.222 1.00 89.00 90 GLN A O 1
ATOM 736 N N . LYS A 1 91 ? 12.506 8.871 -0.983 1.00 90.94 91 LYS A N 1
ATOM 737 C CA . LYS A 1 91 ? 12.049 10.253 -1.154 1.00 90.94 91 LYS A CA 1
ATOM 738 C C . LYS A 1 91 ? 10.564 10.435 -0.815 1.00 90.94 91 LYS A C 1
ATOM 740 O O . LYS A 1 91 ? 10.215 11.459 -0.243 1.00 90.94 91 LYS A O 1
ATOM 745 N N . TRP A 1 92 ? 9.709 9.483 -1.189 1.00 89.38 92 TRP A N 1
ATOM 746 C CA . TRP A 1 92 ? 8.253 9.607 -1.043 1.00 89.38 92 TRP A CA 1
ATOM 747 C C . TRP A 1 92 ? 7.690 9.001 0.251 1.00 89.38 92 TRP A C 1
ATOM 749 O O . TRP A 1 92 ? 6.621 9.416 0.685 1.00 89.38 92 TRP A O 1
ATOM 759 N N . TRP A 1 93 ? 8.383 8.037 0.866 1.00 86.38 93 TRP A N 1
ATOM 760 C CA . TRP A 1 93 ? 7.946 7.386 2.110 1.00 86.38 93 TRP A CA 1
ATOM 761 C C . TRP A 1 93 ? 8.463 8.071 3.375 1.00 86.38 93 TRP A C 1
ATOM 763 O O . TRP A 1 93 ? 7.830 7.946 4.420 1.00 86.38 93 TRP A O 1
ATOM 773 N N . ARG A 1 94 ? 9.579 8.812 3.310 1.00 78.88 94 ARG A N 1
ATOM 774 C CA . ARG A 1 94 ? 10.069 9.572 4.470 1.00 78.88 94 ARG A CA 1
ATOM 775 C C . ARG A 1 94 ? 8.992 10.551 4.936 1.00 78.88 94 ARG A C 1
ATOM 777 O O . ARG A 1 94 ? 8.520 11.375 4.154 1.00 78.88 94 ARG A O 1
ATOM 784 N N . SER A 1 95 ? 8.615 10.466 6.210 1.00 68.94 95 SER A N 1
ATOM 785 C CA . SER A 1 95 ? 7.814 11.507 6.842 1.00 68.94 95 SER A CA 1
ATOM 786 C C . SER A 1 95 ? 8.632 12.800 6.884 1.00 68.94 95 SER A C 1
ATOM 788 O O . SER A 1 95 ? 9.853 12.787 7.037 1.00 68.94 95 SER A O 1
ATOM 790 N N . THR A 1 96 ? 7.970 13.943 6.718 1.00 66.88 96 THR A N 1
ATOM 791 C CA . THR A 1 96 ? 8.607 15.268 6.821 1.00 66.88 96 THR A CA 1
ATOM 792 C C . THR A 1 96 ? 9.001 15.628 8.259 1.00 66.88 96 THR A C 1
ATOM 794 O O . THR A 1 96 ? 9.493 16.725 8.498 1.00 66.88 96 THR A O 1
ATOM 797 N N . GLY A 1 97 ? 8.755 14.734 9.220 1.00 65.44 97 GLY A N 1
ATOM 798 C CA . GLY A 1 97 ? 9.035 14.916 10.639 1.00 65.44 97 GLY A CA 1
ATOM 799 C C . GLY A 1 97 ? 9.995 13.863 11.184 1.00 65.44 97 GLY A C 1
ATOM 800 O O . GLY A 1 97 ? 10.539 13.038 10.452 1.00 65.44 97 GLY A O 1
ATOM 801 N N . THR A 1 98 ? 10.201 13.896 12.497 1.00 66.50 98 THR A N 1
ATOM 802 C CA . THR A 1 98 ? 11.027 12.914 13.201 1.00 66.50 98 THR A CA 1
ATOM 803 C C . THR A 1 98 ? 10.475 11.506 12.949 1.00 66.50 98 THR A C 1
ATOM 805 O O . THR A 1 98 ? 9.289 11.281 13.209 1.00 66.50 98 THR A O 1
ATOM 808 N N . PRO A 1 99 ? 11.286 10.554 12.449 1.00 68.75 99 PRO A N 1
ATOM 809 C CA . PRO A 1 99 ? 10.842 9.176 12.294 1.00 68.75 99 PRO A CA 1
ATOM 810 C C . PRO A 1 99 ? 10.363 8.658 13.650 1.00 68.75 99 PRO A C 1
ATOM 812 O O . PRO A 1 99 ? 10.995 8.919 14.676 1.00 68.75 99 PRO A O 1
ATOM 815 N N . CYS A 1 100 ? 9.233 7.950 13.662 1.00 70.69 100 CYS A N 1
ATOM 816 C CA . CYS A 1 100 ? 8.711 7.362 14.886 1.00 70.69 100 CYS A CA 1
ATOM 817 C C . CYS A 1 100 ? 9.817 6.523 15.540 1.00 70.69 100 CYS A C 1
ATOM 819 O O . CYS A 1 100 ? 10.269 5.536 14.965 1.00 70.69 100 CYS A O 1
ATOM 821 N N . SER A 1 101 ? 10.231 6.887 16.758 1.00 58.25 101 SER A N 1
ATOM 822 C CA . SER A 1 101 ? 11.217 6.142 17.562 1.00 58.25 101 SER A CA 1
ATOM 823 C C . SER A 1 101 ? 10.663 4.805 18.085 1.00 58.25 101 SER A C 1
ATOM 825 O O . SER A 1 101 ? 11.180 4.228 19.042 1.00 58.25 101 SER A O 1
ATOM 827 N N . GLY A 1 102 ? 9.591 4.312 17.466 1.00 53.75 102 GLY A N 1
ATOM 828 C CA . GLY A 1 102 ? 9.128 2.957 17.632 1.00 53.75 102 GLY A CA 1
ATOM 829 C C . GLY A 1 102 ? 10.153 2.053 16.981 1.00 53.75 102 GLY A C 1
ATOM 830 O O . GLY A 1 102 ? 10.187 1.907 15.761 1.00 53.75 102 GLY A O 1
ATOM 831 N N . SER A 1 103 ? 10.986 1.430 17.809 1.00 38.91 103 SER A N 1
ATOM 832 C CA . SER A 1 103 ? 11.610 0.163 17.466 1.00 38.91 103 SER A CA 1
ATOM 833 C C . SER A 1 103 ? 10.561 -0.672 16.727 1.00 38.91 103 SER A C 1
ATOM 835 O O . SER A 1 103 ? 9.403 -0.704 17.152 1.00 38.91 103 SER A O 1
ATOM 837 N N . PHE A 1 104 ? 10.942 -1.362 15.651 1.00 44.28 104 PHE A N 1
ATOM 838 C CA . PHE A 1 104 ? 10.209 -2.537 15.176 1.00 44.28 104 PHE A CA 1
ATOM 839 C C . PHE A 1 104 ? 10.264 -3.583 16.307 1.00 44.28 104 PHE A C 1
ATOM 841 O O . PHE A 1 104 ? 10.961 -4.590 16.241 1.00 44.28 104 PHE A O 1
ATOM 848 N N . ALA A 1 105 ? 9.606 -3.292 17.425 1.00 35.59 105 ALA A N 1
ATOM 849 C CA . ALA A 1 105 ? 9.380 -4.214 18.496 1.00 35.59 105 ALA A CA 1
ATOM 850 C C . ALA A 1 105 ? 8.376 -5.175 17.892 1.00 35.59 105 ALA A C 1
ATOM 852 O O . ALA A 1 105 ? 7.210 -4.842 17.675 1.00 35.59 105 ALA A O 1
ATOM 853 N N . PHE A 1 106 ? 8.861 -6.363 17.558 1.00 37.22 106 PHE A N 1
ATOM 854 C CA . PHE A 1 106 ? 8.027 -7.540 17.510 1.00 37.22 106 PHE A CA 1
ATOM 855 C C . PHE A 1 106 ? 7.328 -7.611 18.870 1.00 37.22 106 PHE A C 1
ATOM 857 O O . PHE A 1 106 ? 7.860 -8.161 19.832 1.00 37.22 106 PHE A O 1
ATOM 864 N N . VAL A 1 107 ? 6.169 -6.960 18.993 1.00 37.91 107 VAL A N 1
ATOM 865 C CA . VAL A 1 107 ? 5.302 -7.125 20.148 1.00 37.91 107 VAL A CA 1
ATOM 866 C C . VAL A 1 107 ? 4.734 -8.520 19.976 1.00 37.91 107 VAL A C 1
ATOM 868 O O . VAL A 1 107 ? 3.674 -8.734 19.386 1.00 37.91 107 VAL A O 1
ATOM 871 N N . GLN A 1 108 ? 5.489 -9.494 20.472 1.00 34.44 108 GLN A N 1
ATOM 872 C CA . GLN A 1 108 ? 4.923 -10.733 20.947 1.00 34.44 108 GLN A CA 1
ATOM 873 C C . GLN A 1 108 ? 3.989 -10.296 22.068 1.00 34.44 108 GLN A C 1
ATOM 875 O O . GLN A 1 108 ? 4.410 -10.034 23.193 1.00 34.44 108 GLN A O 1
ATOM 880 N N . SER A 1 109 ? 2.731 -10.053 21.708 1.00 42.91 109 SER A N 1
ATOM 881 C CA . SER A 1 109 ? 1.700 -9.732 22.674 1.00 42.91 109 SER A CA 1
ATOM 882 C C . SER A 1 109 ? 1.567 -10.960 23.560 1.00 42.91 109 SER A C 1
ATOM 884 O O . SER A 1 109 ? 0.865 -11.920 23.248 1.00 42.91 109 SER A O 1
ATOM 886 N N . ASN A 1 110 ? 2.261 -10.935 24.694 1.00 40.16 110 ASN A N 1
ATOM 887 C CA . ASN A 1 110 ? 1.762 -11.590 25.881 1.00 40.16 110 ASN A CA 1
ATOM 888 C C . ASN A 1 110 ? 0.433 -10.895 26.170 1.00 40.16 110 ASN A C 1
ATOM 890 O O . ASN A 1 110 ? 0.403 -9.852 26.813 1.00 40.16 110 ASN A O 1
ATOM 894 N N . PHE A 1 111 ? -0.652 -11.419 25.595 1.00 45.91 111 PHE A N 1
ATOM 895 C CA . PHE A 1 111 ? -2.002 -11.049 25.986 1.00 45.91 111 PHE A CA 1
ATOM 896 C C . PHE A 1 111 ? -2.087 -11.239 27.504 1.00 45.91 111 PHE A C 1
ATOM 898 O O . PHE A 1 111 ? -1.933 -12.378 27.963 1.00 45.91 111 PHE A O 1
ATOM 905 N N . PRO A 1 112 ? -2.326 -10.176 28.292 1.00 39.69 112 PRO A N 1
ATOM 906 C CA . PRO A 1 112 ? -2.655 -10.332 29.695 1.00 39.69 112 PRO A CA 1
ATOM 907 C C . PRO A 1 112 ? -3.968 -11.111 29.753 1.00 39.69 112 PRO A C 1
ATOM 909 O O . PRO A 1 112 ? -5.034 -10.609 29.391 1.00 39.69 112 PRO A O 1
ATOM 912 N N . LYS A 1 113 ? -3.897 -12.387 30.137 1.00 43.34 113 LYS A N 1
ATOM 913 C CA . LYS A 1 113 ? -5.077 -13.159 30.529 1.00 43.34 113 LYS A CA 1
ATOM 914 C C . LYS A 1 113 ? -5.467 -12.704 31.929 1.00 43.34 113 LYS A C 1
ATOM 916 O O . LYS A 1 113 ? -5.274 -13.432 32.901 1.00 43.34 113 LYS A O 1
ATOM 921 N N . ASP A 1 114 ? -5.976 -11.485 32.040 1.00 44.38 114 ASP A N 1
ATOM 922 C CA . ASP A 1 114 ? -6.414 -10.976 33.327 1.00 44.38 114 ASP A CA 1
ATOM 923 C C . ASP A 1 114 ? -7.763 -11.592 33.708 1.00 44.38 114 ASP A C 1
ATOM 925 O O . ASP A 1 114 ? -8.822 -11.267 33.181 1.00 44.38 114 ASP A O 1
ATOM 929 N N . LYS A 1 115 ? -7.648 -12.530 34.653 1.00 41.12 115 LYS A N 1
ATOM 930 C CA . LYS A 1 115 ? -8.501 -12.705 35.833 1.00 41.12 115 LYS A CA 1
ATOM 931 C C . LYS A 1 115 ? -10.009 -12.828 35.586 1.00 41.12 115 LYS A C 1
ATOM 933 O O . LYS A 1 115 ? -10.763 -11.871 35.708 1.00 41.12 115 LYS A O 1
ATOM 938 N N . ILE A 1 116 ? -10.464 -14.077 35.504 1.00 39.69 116 ILE A N 1
ATOM 939 C CA . ILE A 1 116 ? -11.686 -14.475 36.212 1.00 39.69 116 ILE A CA 1
ATOM 940 C C . ILE A 1 116 ? -11.247 -15.425 37.326 1.00 39.69 116 ILE A C 1
ATOM 942 O O . ILE A 1 116 ? -10.938 -16.591 37.087 1.00 39.69 116 ILE A O 1
ATOM 946 N N . GLN A 1 117 ? -11.171 -14.898 38.548 1.00 39.75 117 GLN A N 1
ATOM 947 C CA . GLN A 1 117 ? -11.188 -15.711 39.759 1.00 39.75 117 GLN A CA 1
ATOM 948 C C . GLN A 1 117 ? -12.548 -16.407 39.818 1.00 39.75 117 GLN A C 1
ATOM 950 O O . GLN A 1 117 ? -13.562 -15.790 40.132 1.00 39.75 117 GLN A O 1
ATOM 955 N N . ALA A 1 118 ? -12.575 -17.696 39.499 1.00 37.22 118 ALA A N 1
ATOM 956 C CA . ALA A 1 118 ? -13.700 -18.550 39.831 1.00 37.22 118 ALA A CA 1
ATOM 957 C C . ALA A 1 118 ? -13.537 -18.995 41.291 1.00 37.22 118 ALA A C 1
ATOM 959 O O . ALA A 1 118 ? -13.016 -20.073 41.566 1.00 37.22 118 ALA A O 1
ATOM 960 N N . SER A 1 119 ? -13.949 -18.143 42.233 1.00 40.31 119 SER A N 1
ATOM 961 C CA . SER A 1 119 ? -14.263 -18.621 43.579 1.00 40.31 119 SER A CA 1
ATOM 962 C C . SER A 1 119 ? -15.572 -19.397 43.519 1.00 40.31 119 SER A C 1
ATOM 964 O O . SER A 1 119 ? -16.598 -18.924 43.034 1.00 40.31 119 SER A O 1
ATOM 966 N N . SER A 1 120 ? -15.482 -20.628 43.996 1.00 46.22 120 SER A N 1
ATOM 967 C CA . SER A 1 120 ? -16.543 -21.604 44.178 1.00 46.22 120 SER A CA 1
ATOM 968 C C . SER A 1 120 ? -17.770 -21.039 44.895 1.00 46.22 120 SER A C 1
ATOM 970 O O . SER A 1 120 ? -17.661 -20.597 46.035 1.00 46.22 120 SER A O 1
ATOM 972 N N . MET A 1 121 ? -18.950 -21.205 44.299 1.00 41.62 121 MET A N 1
ATOM 973 C CA . MET A 1 121 ? -20.198 -21.331 45.051 1.00 41.62 121 MET A CA 1
ATOM 974 C C . MET A 1 121 ? -21.053 -22.435 44.431 1.00 41.62 121 MET A C 1
ATOM 976 O O . MET A 1 121 ? -21.680 -22.272 43.387 1.00 41.62 121 MET A O 1
ATOM 980 N N . ASN A 1 122 ? -21.055 -23.580 45.112 1.00 39.88 122 ASN A N 1
ATOM 981 C CA . ASN A 1 122 ? -22.090 -24.592 44.983 1.00 39.88 122 ASN A CA 1
ATOM 982 C C . ASN A 1 122 ? -23.405 -24.009 45.509 1.00 39.88 122 ASN A C 1
ATOM 984 O O . ASN A 1 122 ? -23.465 -23.579 46.659 1.00 39.88 122 ASN A O 1
ATOM 988 N N . LEU A 1 123 ? -24.469 -24.055 44.708 1.00 46.16 123 LEU A N 1
ATOM 989 C CA . LEU A 1 123 ? -25.829 -23.860 45.204 1.00 46.16 123 LEU A CA 1
ATOM 990 C C . LEU A 1 123 ? -26.798 -24.790 44.464 1.00 46.16 123 LEU A C 1
ATOM 992 O O . LEU A 1 123 ? -27.178 -24.569 43.322 1.00 46.16 123 LEU A O 1
ATOM 996 N N . VAL A 1 124 ? -27.113 -25.878 45.170 1.00 48.22 124 VAL A N 1
ATOM 997 C CA . VAL A 1 124 ? -28.405 -26.573 45.272 1.00 48.22 124 VAL A CA 1
ATOM 998 C C . VAL A 1 124 ? -29.173 -26.846 43.970 1.00 48.22 124 VAL A C 1
ATOM 1000 O O . VAL A 1 124 ? -29.850 -25.994 43.403 1.00 48.22 124 VAL A O 1
ATOM 1003 N N . LYS A 1 125 ? -29.199 -28.133 43.600 1.00 42.19 125 LYS A N 1
ATOM 1004 C CA . LYS A 1 125 ? -30.219 -28.728 42.727 1.00 42.19 125 LYS A CA 1
ATOM 1005 C C . LYS A 1 125 ? -31.597 -28.623 43.398 1.00 42.19 125 LYS A C 1
ATOM 1007 O O . LYS A 1 125 ? -31.771 -29.141 44.499 1.00 42.19 125 LYS A O 1
ATOM 1012 N N . LYS A 1 126 ? -32.592 -28.058 42.708 1.00 41.03 126 LYS A N 1
ATOM 1013 C CA . LYS A 1 126 ? -34.011 -28.370 42.940 1.00 41.03 126 LYS A CA 1
ATOM 1014 C C . LYS A 1 126 ? -34.715 -28.699 41.625 1.00 41.03 126 LYS A C 1
ATOM 1016 O O . LYS A 1 126 ? -34.400 -28.179 40.560 1.00 41.03 126 LYS A O 1
ATOM 1021 N N . SER A 1 127 ? -35.602 -29.665 41.766 1.00 41.09 127 SER A N 1
ATOM 1022 C CA . SER A 1 127 ? -36.296 -30.501 40.799 1.00 41.09 127 SER A CA 1
ATOM 1023 C C . SER A 1 127 ? -37.372 -29.799 39.962 1.00 41.09 127 SER A C 1
ATOM 1025 O O . SER A 1 127 ? -38.097 -28.941 40.451 1.00 41.09 127 SER A O 1
ATOM 1027 N N . ALA A 1 128 ? -37.468 -30.263 38.712 1.00 40.03 128 ALA A N 1
ATOM 1028 C CA . ALA A 1 128 ? -38.632 -30.449 37.834 1.00 40.03 128 ALA A CA 1
ATOM 1029 C C . ALA A 1 128 ? -40.027 -29.932 38.267 1.00 40.03 128 ALA A C 1
ATOM 1031 O O . ALA A 1 128 ? -40.558 -30.388 39.273 1.00 40.03 128 ALA A O 1
ATOM 1032 N N . LEU A 1 129 ? -40.686 -29.139 37.403 1.00 33.44 129 LEU A N 1
ATOM 1033 C CA . LEU A 1 129 ? -41.783 -29.565 36.493 1.00 33.44 129 LEU A CA 1
ATOM 1034 C C . LEU A 1 129 ? -42.179 -28.401 35.536 1.00 33.44 129 LEU A C 1
ATOM 1036 O O . LEU A 1 129 ? -42.024 -27.242 35.922 1.00 33.44 129 LEU A O 1
ATOM 1040 N N . PRO A 1 130 ? -42.669 -28.646 34.296 1.00 54.19 130 PRO A N 1
ATOM 1041 C CA . PRO A 1 130 ? -42.804 -27.616 33.270 1.00 54.19 130 PRO A CA 1
ATOM 1042 C C . PRO A 1 130 ? -44.250 -27.127 33.101 1.00 54.19 130 PRO A C 1
ATOM 1044 O O . PRO A 1 130 ? -45.140 -27.895 32.739 1.00 54.19 130 PRO A O 1
ATOM 1047 N N . SER A 1 131 ? -44.464 -25.819 33.226 1.00 49.53 131 SER A N 1
ATOM 1048 C CA . SER A 1 131 ? -45.719 -25.176 32.829 1.00 49.53 131 SER A CA 1
ATOM 1049 C C . SER A 1 131 ? -45.537 -24.509 31.471 1.00 49.53 131 SER A C 1
ATOM 1051 O O . SER A 1 131 ? -44.831 -23.513 31.321 1.00 49.53 131 SER A O 1
ATOM 1053 N N . LYS A 1 132 ? -46.176 -25.095 30.456 1.00 56.75 132 LYS A N 1
ATOM 1054 C CA . LYS A 1 132 ? -46.317 -24.543 29.107 1.00 56.75 132 LYS A CA 1
ATOM 1055 C C . LYS A 1 132 ? -47.074 -23.209 29.168 1.00 56.75 132 LYS A C 1
ATOM 1057 O O . LYS A 1 132 ? -48.286 -23.191 29.002 1.00 56.75 132 LYS A O 1
ATOM 1062 N N . LEU A 1 133 ? -46.372 -22.089 29.317 1.00 40.81 133 LEU A N 1
ATOM 1063 C CA . LEU A 1 133 ? -46.880 -20.781 28.903 1.00 40.81 133 LEU A CA 1
ATOM 1064 C C . LEU A 1 133 ? -46.154 -20.382 27.617 1.00 40.81 133 LEU A C 1
ATOM 1066 O O . LEU A 1 133 ? -45.121 -19.716 27.618 1.00 40.81 133 LEU A O 1
ATOM 1070 N N . LYS A 1 134 ? -46.682 -20.849 26.480 1.00 52.53 134 LYS A N 1
ATOM 1071 C CA . LYS A 1 134 ? -46.318 -20.287 25.178 1.00 52.53 134 LYS A CA 1
ATOM 1072 C C . LYS A 1 134 ? -46.868 -18.868 25.149 1.00 52.53 134 LYS A C 1
ATOM 1074 O O . LYS A 1 134 ? -48.055 -18.657 24.927 1.00 52.53 134 LYS A O 1
ATOM 1079 N N . VAL A 1 135 ? -45.972 -17.920 25.387 1.00 54.34 135 VAL A N 1
ATOM 1080 C CA . VAL A 1 135 ? -46.139 -16.503 25.090 1.00 54.34 135 VAL A CA 1
ATOM 1081 C C . VAL A 1 135 ? -46.616 -16.386 23.639 1.00 54.34 135 VAL A C 1
ATOM 1083 O O . VAL A 1 135 ? -45.837 -16.511 22.696 1.00 54.34 135 VAL A O 1
ATOM 1086 N N . PHE A 1 136 ? -47.916 -16.170 23.447 1.00 53.72 136 PHE A N 1
ATOM 1087 C CA . PHE A 1 136 ? -48.515 -15.784 22.170 1.00 53.72 136 PHE A CA 1
ATOM 1088 C C . PHE A 1 136 ? -48.204 -14.301 21.897 1.00 53.72 136 PHE A C 1
ATOM 1090 O O . PHE A 1 136 ? -49.088 -13.491 21.651 1.00 53.72 136 PHE A O 1
ATOM 1097 N N . MET A 1 137 ? -46.925 -13.913 21.942 1.00 51.47 137 MET A N 1
ATOM 1098 C CA . MET A 1 137 ? -46.507 -12.618 21.417 1.00 51.47 137 MET A CA 1
ATOM 1099 C C . MET A 1 137 ? -46.106 -12.772 19.953 1.00 51.47 137 MET A C 1
ATOM 1101 O O . MET A 1 137 ? -45.023 -13.224 19.595 1.00 51.47 137 MET A O 1
ATOM 1105 N N . ASN A 1 138 ? -47.016 -12.290 19.111 1.00 62.69 138 ASN A N 1
ATOM 1106 C CA . ASN A 1 138 ? -46.693 -11.544 17.901 1.00 62.69 138 ASN A CA 1
ATOM 1107 C C . ASN A 1 138 ? -46.130 -12.289 16.677 1.00 62.69 138 ASN A C 1
ATOM 1109 O O . ASN A 1 138 ? -45.381 -11.722 15.879 1.00 62.69 138 ASN A O 1
ATOM 1113 N N . ILE A 1 139 ? -46.627 -13.499 16.401 1.00 61.56 139 ILE A N 1
ATOM 1114 C CA . ILE A 1 139 ? -46.444 -14.148 15.085 1.00 61.56 139 ILE A CA 1
ATOM 1115 C C . ILE A 1 139 ? -46.992 -13.265 13.941 1.00 61.56 139 ILE A C 1
ATOM 1117 O O . ILE A 1 139 ? -46.407 -13.222 12.856 1.00 61.56 139 ILE A O 1
ATOM 1121 N N . GLN A 1 140 ? -48.074 -12.511 14.169 1.00 62.16 140 GLN A N 1
ATOM 1122 C CA . GLN A 1 140 ? -48.659 -11.650 13.135 1.00 62.16 140 GLN A CA 1
ATOM 1123 C C . GLN A 1 140 ? -47.790 -10.421 12.820 1.00 62.16 140 GLN A C 1
ATOM 1125 O O . GLN A 1 140 ? -47.693 -10.006 11.662 1.00 62.16 140 GLN A O 1
ATOM 1130 N N . HIS A 1 141 ? -47.081 -9.886 13.816 1.00 63.97 141 HIS A N 1
ATOM 1131 C CA . HIS A 1 141 ? -46.174 -8.757 13.618 1.00 63.97 141 HIS A CA 1
ATOM 1132 C C . HIS A 1 141 ? -44.916 -9.173 12.843 1.00 63.97 141 HIS A C 1
ATOM 1134 O O . HIS A 1 141 ? -44.534 -8.507 11.879 1.00 63.97 141 HIS A O 1
ATOM 1140 N N . VAL A 1 142 ? -44.348 -10.343 13.158 1.00 68.81 142 VAL A N 1
ATOM 1141 C CA . VAL A 1 142 ? -43.187 -10.904 12.441 1.00 68.81 142 VAL A CA 1
ATOM 1142 C C . VAL A 1 142 ? -43.512 -11.177 10.966 1.00 68.81 142 VAL A C 1
ATOM 1144 O O . VAL A 1 142 ? -42.716 -10.837 10.086 1.00 68.81 142 VAL A O 1
ATOM 1147 N N . LYS A 1 143 ? -44.707 -11.706 10.660 1.00 73.50 143 LYS A N 1
ATOM 1148 C CA . LYS A 1 143 ? -45.156 -11.923 9.271 1.00 73.50 143 LYS A CA 1
ATOM 1149 C C . LYS A 1 143 ? -45.272 -10.608 8.483 1.00 73.50 143 LYS A C 1
ATOM 1151 O O . LYS A 1 143 ? -44.835 -10.551 7.330 1.00 73.50 143 LYS A O 1
ATOM 1156 N N . ASN A 1 144 ? -45.784 -9.541 9.101 1.00 68.12 144 ASN A N 1
ATOM 1157 C CA . ASN A 1 144 ? -45.901 -8.223 8.463 1.00 68.12 144 ASN A CA 1
ATOM 1158 C C . ASN A 1 144 ? -44.539 -7.547 8.229 1.00 68.12 144 ASN A C 1
ATOM 1160 O O . ASN A 1 144 ? -44.322 -6.964 7.160 1.00 68.12 144 ASN A O 1
ATOM 1164 N N . VAL A 1 145 ? -43.597 -7.671 9.169 1.00 74.00 145 VAL A N 1
ATOM 1165 C CA . VAL A 1 145 ? -42.227 -7.149 9.014 1.00 74.00 145 VAL A CA 1
ATOM 1166 C C . VAL A 1 145 ? -41.470 -7.900 7.910 1.00 74.00 145 VAL A C 1
ATOM 1168 O O . VAL A 1 145 ? -40.858 -7.270 7.043 1.00 74.00 145 VAL A O 1
ATOM 1171 N N . LEU A 1 146 ? -41.588 -9.232 7.846 1.00 69.56 146 LEU A N 1
ATOM 1172 C CA . LEU A 1 146 ? -40.999 -10.043 6.770 1.00 69.56 146 LEU A CA 1
ATOM 1173 C C . LEU A 1 146 ? -41.555 -9.683 5.384 1.00 69.56 146 LEU A C 1
ATOM 1175 O O . LEU A 1 146 ? -40.792 -9.615 4.415 1.00 69.56 146 LEU A O 1
ATOM 1179 N N . LYS A 1 147 ? -42.863 -9.411 5.275 1.00 76.12 147 LYS A N 1
ATOM 1180 C CA . LYS A 1 147 ? -43.487 -8.992 4.009 1.00 76.12 147 LYS A CA 1
ATOM 1181 C C . LYS A 1 147 ? -42.954 -7.628 3.545 1.00 76.12 147 LYS A C 1
ATOM 1183 O O . LYS A 1 147 ? -42.633 -7.478 2.365 1.00 76.12 147 LYS A O 1
ATOM 1188 N N . LYS A 1 148 ? -42.769 -6.671 4.467 1.00 75.75 148 LYS A N 1
ATOM 1189 C CA . LYS A 1 148 ? -42.157 -5.361 4.168 1.00 75.75 148 LYS A CA 1
ATOM 1190 C C . LYS A 1 148 ? -40.692 -5.489 3.725 1.00 75.75 148 LYS A C 1
ATOM 1192 O O . LYS A 1 148 ? -40.317 -4.885 2.722 1.00 75.75 148 LYS A O 1
ATOM 1197 N N . LEU A 1 149 ? -39.883 -6.322 4.385 1.00 71.81 149 LEU A N 1
ATOM 1198 C CA . LEU A 1 149 ? -38.469 -6.517 4.023 1.00 71.81 149 LEU A CA 1
ATOM 1199 C C . LEU A 1 149 ? -38.281 -7.162 2.638 1.00 71.81 149 LEU A C 1
ATOM 1201 O O . LEU A 1 149 ? -37.380 -6.762 1.894 1.00 71.81 149 LEU A O 1
ATOM 1205 N N . LYS A 1 150 ? -39.142 -8.117 2.251 1.00 74.38 150 LYS A N 1
ATOM 1206 C CA . LYS A 1 150 ? -39.099 -8.731 0.909 1.00 74.38 150 LYS A CA 1
ATOM 1207 C C . LYS A 1 150 ? -39.380 -7.713 -0.206 1.00 74.38 150 LYS A C 1
ATOM 1209 O O . LYS A 1 150 ? -38.693 -7.738 -1.224 1.00 74.38 150 LYS A O 1
ATOM 1214 N N . LEU A 1 151 ? -40.318 -6.784 0.002 1.00 71.81 151 LEU A N 1
ATOM 1215 C CA . LEU A 1 151 ? -40.659 -5.732 -0.970 1.00 71.81 151 LEU A CA 1
ATOM 1216 C C . LEU A 1 151 ? -39.568 -4.657 -1.114 1.00 71.81 151 LEU A C 1
ATOM 1218 O O . LEU A 1 151 ? -39.346 -4.141 -2.210 1.00 71.81 151 LEU A O 1
ATOM 1222 N N . VAL A 1 152 ? -38.866 -4.317 -0.029 1.00 76.75 152 VAL A N 1
ATOM 1223 C CA . VAL A 1 152 ? -37.759 -3.342 -0.077 1.00 76.75 152 VAL A CA 1
ATOM 1224 C C . VAL A 1 152 ? -36.559 -3.915 -0.841 1.00 76.75 152 VAL A C 1
ATOM 1226 O O . VAL A 1 152 ? -35.986 -3.225 -1.688 1.00 76.75 152 VAL A O 1
ATOM 1229 N N . LYS A 1 153 ? -36.221 -5.195 -0.625 1.00 70.25 153 LYS A N 1
ATOM 1230 C CA . LYS A 1 153 ? -35.117 -5.861 -1.341 1.00 70.25 153 LYS A CA 1
ATOM 1231 C C . LYS A 1 153 ? -35.352 -5.941 -2.856 1.00 70.25 153 LYS A C 1
ATOM 1233 O O . LYS A 1 153 ? -34.423 -5.681 -3.620 1.00 70.25 153 LYS A O 1
ATOM 1238 N N . THR A 1 154 ? -36.573 -6.236 -3.312 1.00 70.94 154 THR A N 1
ATOM 1239 C CA . THR A 1 154 ? -36.878 -6.315 -4.755 1.00 70.94 154 THR A CA 1
ATOM 1240 C C . THR A 1 154 ? -36.847 -4.948 -5.440 1.00 70.94 154 THR A C 1
ATOM 1242 O O . THR A 1 154 ? -36.301 -4.831 -6.540 1.00 70.94 154 THR A O 1
ATOM 1245 N N . LYS A 1 155 ? -37.338 -3.887 -4.781 1.00 75.19 155 LYS A N 1
ATOM 1246 C CA . LYS A 1 155 ? -37.252 -2.511 -5.307 1.00 75.19 155 LYS A CA 1
ATOM 1247 C C . LYS A 1 155 ? -35.804 -2.028 -5.460 1.00 75.19 155 LYS A C 1
ATOM 1249 O O . LYS A 1 155 ? -35.486 -1.396 -6.468 1.00 75.19 155 LYS A O 1
ATOM 1254 N N . LEU A 1 156 ? -34.918 -2.348 -4.512 1.00 73.69 156 LEU A N 1
ATOM 1255 C CA . LEU A 1 156 ? -33.495 -1.986 -4.589 1.00 73.69 156 LEU A CA 1
ATOM 1256 C C . LEU A 1 156 ? -32.761 -2.730 -5.717 1.00 73.69 156 LEU A C 1
ATOM 1258 O O . LEU A 1 156 ? -31.997 -2.107 -6.455 1.00 73.69 156 LEU A O 1
ATOM 1262 N N . TYR A 1 157 ? -33.048 -4.021 -5.910 1.00 66.38 157 TYR A N 1
ATOM 1263 C CA . TYR A 1 157 ? -32.474 -4.817 -7.002 1.00 66.38 157 TYR A CA 1
ATOM 1264 C C . TYR A 1 157 ? -32.913 -4.324 -8.396 1.00 66.38 157 TYR A C 1
ATOM 1266 O O . TYR A 1 157 ? -32.112 -4.250 -9.325 1.00 66.38 157 TYR A O 1
ATOM 1274 N N . LEU A 1 158 ? -34.173 -3.908 -8.555 1.00 73.94 158 LEU A N 1
ATOM 1275 C CA . LEU A 1 158 ? -34.652 -3.316 -9.811 1.00 73.94 158 LEU A CA 1
ATOM 1276 C C . LEU A 1 158 ? -34.048 -1.927 -10.073 1.00 73.94 158 LEU A C 1
ATOM 1278 O O . LEU A 1 158 ? -33.727 -1.599 -11.218 1.00 73.94 158 LEU A O 1
ATOM 1282 N N . LYS A 1 159 ? -33.850 -1.120 -9.022 1.00 73.44 159 LYS A N 1
ATOM 1283 C CA . LYS A 1 159 ? -33.204 0.198 -9.129 1.00 73.44 159 LYS A CA 1
ATOM 1284 C C . LYS A 1 159 ? -31.735 0.075 -9.543 1.00 73.44 159 LYS A C 1
ATOM 1286 O O . LYS A 1 159 ? -31.283 0.861 -10.376 1.00 73.44 159 LYS A O 1
ATOM 1291 N N . SER A 1 160 ? -31.006 -0.920 -9.029 1.00 68.31 160 SER A N 1
ATOM 1292 C CA . SER A 1 160 ? -29.623 -1.167 -9.453 1.00 68.31 160 SER A CA 1
ATOM 1293 C C . SER A 1 160 ? -29.562 -1.636 -10.910 1.00 68.31 160 SER A C 1
ATOM 1295 O O . SER A 1 160 ? -28.831 -1.042 -11.700 1.00 68.31 160 SER A O 1
ATOM 1297 N N . LYS A 1 161 ? -30.398 -2.602 -11.318 1.00 69.44 161 LYS A N 1
ATOM 1298 C CA . LYS A 1 161 ? -30.414 -3.129 -12.697 1.00 69.44 161 LYS A CA 1
ATOM 1299 C C . LYS A 1 161 ? -30.764 -2.060 -13.747 1.00 69.44 161 LYS A C 1
ATOM 1301 O O . LYS A 1 161 ? -30.139 -2.027 -14.805 1.00 69.44 161 LYS A O 1
ATOM 1306 N N . LYS A 1 162 ? -31.680 -1.128 -13.435 1.00 66.62 162 LYS A N 1
ATOM 1307 C CA . LYS A 1 162 ? -31.967 0.042 -14.294 1.00 66.62 162 LYS A CA 1
ATOM 1308 C C . LYS A 1 162 ? -30.761 0.982 -14.443 1.00 66.62 162 LYS A C 1
ATOM 1310 O O . LYS A 1 162 ? -30.517 1.463 -15.544 1.00 66.62 162 LYS A O 1
ATOM 1315 N N . LYS A 1 163 ? -29.977 1.214 -13.381 1.00 64.44 163 LYS A N 1
ATOM 1316 C CA . LYS A 1 163 ? -28.786 2.088 -13.432 1.00 64.44 163 LYS A CA 1
ATOM 1317 C C . LYS A 1 163 ? -27.691 1.521 -14.349 1.00 64.44 163 LYS A C 1
ATOM 1319 O O . LYS A 1 163 ? -27.105 2.273 -15.123 1.00 64.44 163 LYS A O 1
ATOM 1324 N N . TYR A 1 164 ? -27.476 0.202 -14.325 1.00 54.97 164 TYR A N 1
ATOM 1325 C CA . TYR A 1 164 ? -26.534 -0.472 -15.231 1.00 54.97 164 TYR A CA 1
ATOM 1326 C C . TYR A 1 164 ? -27.004 -0.464 -16.693 1.00 54.97 164 TYR A C 1
ATOM 1328 O O . TYR A 1 164 ? -26.194 -0.244 -17.590 1.00 54.97 164 TYR A O 1
ATOM 1336 N N . ALA A 1 165 ? -28.306 -0.643 -16.945 1.00 56.56 165 ALA A N 1
ATOM 1337 C CA . ALA A 1 165 ? -28.855 -0.574 -18.301 1.00 56.56 165 ALA A CA 1
ATOM 1338 C C . ALA A 1 165 ? -28.676 0.821 -18.934 1.00 56.56 165 ALA A C 1
ATOM 1340 O O . ALA A 1 165 ? -28.315 0.917 -20.103 1.00 56.56 165 ALA A O 1
ATOM 1341 N N . VAL A 1 166 ? -28.844 1.898 -18.154 1.00 60.41 166 VAL A N 1
ATOM 1342 C CA . VAL A 1 166 ? -28.646 3.283 -18.627 1.00 60.41 166 VAL A CA 1
ATOM 1343 C C . VAL A 1 166 ? -27.169 3.592 -18.908 1.00 60.41 166 VAL A C 1
ATOM 1345 O O . VAL A 1 166 ? -26.856 4.230 -19.910 1.00 60.41 166 VAL A O 1
ATOM 1348 N N . GLN A 1 167 ? -26.238 3.101 -18.082 1.00 56.41 167 GLN A N 1
ATOM 1349 C CA . GLN A 1 167 ? -24.800 3.299 -18.322 1.00 56.41 167 GLN A CA 1
ATOM 1350 C C . GLN A 1 167 ? -24.295 2.583 -19.585 1.00 56.41 167 GLN A C 1
ATOM 1352 O O . GLN A 1 167 ? -23.392 3.089 -20.248 1.00 56.41 167 GLN A O 1
ATOM 1357 N N . ASN A 1 168 ? -24.887 1.442 -19.950 1.00 47.91 168 ASN A N 1
ATOM 1358 C CA . ASN A 1 168 ? -24.447 0.660 -21.108 1.00 47.91 168 ASN A CA 1
ATOM 1359 C C . ASN A 1 168 ? -24.877 1.277 -22.458 1.00 47.91 168 ASN A C 1
ATOM 1361 O O . ASN A 1 168 ? -24.209 1.086 -23.471 1.00 47.91 168 ASN A O 1
ATOM 1365 N N . ILE A 1 169 ? -25.951 2.076 -22.480 1.00 56.16 169 ILE A N 1
ATOM 1366 C CA . ILE A 1 169 ? -26.397 2.788 -23.691 1.00 56.16 169 ILE A CA 1
ATOM 1367 C C . ILE A 1 169 ? -25.462 3.969 -24.011 1.00 56.16 169 ILE A C 1
ATOM 1369 O O . ILE A 1 169 ? -25.110 4.177 -25.170 1.00 56.16 169 ILE A O 1
ATOM 1373 N N . ASN A 1 170 ? -24.957 4.679 -22.995 1.00 56.06 170 ASN A N 1
ATOM 1374 C CA . ASN A 1 170 ? -24.064 5.832 -23.188 1.00 56.06 170 ASN A CA 1
ATOM 1375 C C . ASN A 1 170 ? -22.644 5.464 -23.664 1.00 56.06 170 ASN A C 1
ATOM 1377 O O . ASN A 1 170 ? -21.892 6.349 -24.067 1.00 56.06 170 ASN A O 1
ATOM 1381 N N . ASN A 1 171 ? -22.262 4.181 -23.639 1.00 55.25 171 ASN A N 1
ATOM 1382 C CA . ASN A 1 171 ? -20.909 3.741 -23.998 1.00 55.25 171 ASN A CA 1
ATOM 1383 C C . ASN A 1 171 ? -20.775 3.257 -25.458 1.00 55.25 171 ASN A C 1
ATOM 1385 O O . ASN A 1 171 ? -19.660 3.076 -25.939 1.00 55.25 171 ASN A O 1
ATOM 1389 N N . LYS A 1 172 ? -21.886 3.093 -26.194 1.00 53.09 172 LYS A N 1
ATOM 1390 C CA . LYS A 1 172 ? -21.864 2.710 -27.623 1.00 53.09 172 LYS A CA 1
ATOM 1391 C C . LYS A 1 172 ? -21.514 3.859 -28.582 1.00 53.09 172 LYS A C 1
ATOM 1393 O O . LYS A 1 172 ? -21.264 3.596 -29.751 1.00 53.09 172 LYS A O 1
ATOM 1398 N N . ASN A 1 173 ? -21.433 5.102 -28.094 1.00 49.72 173 ASN A N 1
ATOM 1399 C CA . ASN A 1 173 ? -21.187 6.292 -28.921 1.00 49.72 173 ASN A CA 1
ATOM 1400 C C . ASN A 1 173 ? -19.761 6.877 -28.810 1.00 49.72 173 ASN A C 1
ATOM 1402 O O . ASN A 1 173 ? -19.517 7.973 -29.317 1.00 49.72 173 ASN A O 1
ATOM 1406 N N . ARG A 1 174 ? -18.788 6.186 -28.190 1.00 45.72 174 ARG A N 1
ATOM 1407 C CA . ARG A 1 174 ? -17.374 6.608 -28.270 1.00 45.72 174 ARG A CA 1
ATOM 1408 C C . ARG A 1 174 ? -16.745 6.111 -29.572 1.00 45.72 174 ARG A C 1
ATOM 1410 O O . ARG A 1 174 ? -16.510 4.919 -29.736 1.00 45.72 174 ARG A O 1
ATOM 1417 N N . LYS A 1 175 ? -16.453 7.043 -30.485 1.00 46.25 175 LYS A N 1
ATOM 1418 C CA . LYS A 1 175 ? -15.604 6.804 -31.663 1.00 46.25 175 LYS A CA 1
ATOM 1419 C C . LYS A 1 175 ? -14.196 6.357 -31.213 1.00 46.25 175 LYS A C 1
ATOM 1421 O O . LYS A 1 175 ? -13.721 6.861 -30.194 1.00 46.25 175 LYS A O 1
ATOM 1426 N N . PRO A 1 176 ? -13.517 5.454 -31.945 1.00 42.28 176 PRO A N 1
ATOM 1427 C CA . PRO A 1 176 ? -12.139 5.071 -31.642 1.00 42.28 176 PRO A C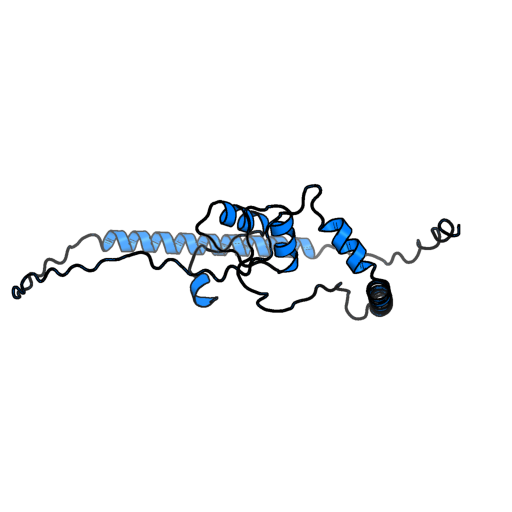A 1
ATOM 1428 C C . PRO A 1 176 ? -11.186 6.253 -31.887 1.00 42.28 176 PRO A C 1
ATOM 1430 O O . PRO A 1 176 ? -11.299 6.942 -32.904 1.00 42.28 176 PRO A O 1
ATOM 1433 N N . CYS A 1 177 ? -10.264 6.503 -30.950 1.00 42.44 177 CYS A N 1
ATOM 1434 C CA . CYS A 1 177 ? -9.221 7.516 -31.111 1.00 42.44 177 CYS A CA 1
ATOM 1435 C C . CYS A 1 177 ? -8.316 7.134 -32.286 1.00 42.44 177 CYS A C 1
ATOM 1437 O O . CYS A 1 177 ? -7.755 6.040 -32.315 1.00 42.44 177 CYS A O 1
ATOM 1439 N N . LYS A 1 178 ? -8.198 8.045 -33.256 1.00 39.97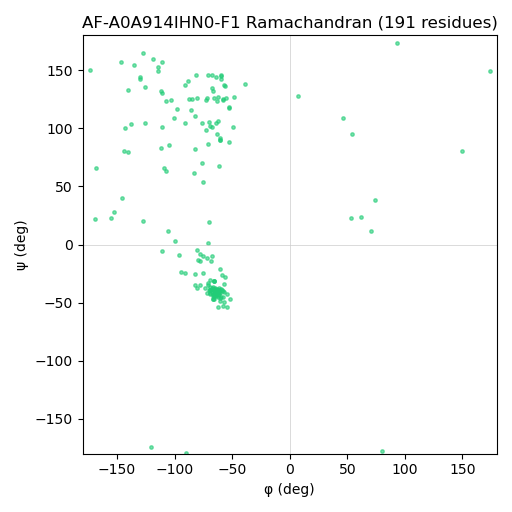 178 LYS A N 1
ATOM 1440 C CA . LYS A 1 178 ? -7.212 7.965 -34.333 1.00 39.97 178 LYS A CA 1
ATOM 1441 C C . LYS A 1 178 ? -5.805 8.141 -33.757 1.00 39.97 178 LYS A C 1
ATOM 1443 O O . LYS A 1 178 ? -5.609 8.883 -32.800 1.00 39.97 178 LYS A O 1
ATOM 1448 N N . ASN A 1 179 ? -4.864 7.440 -34.378 1.00 42.72 179 ASN A N 1
ATOM 1449 C CA . ASN A 1 179 ? -3.43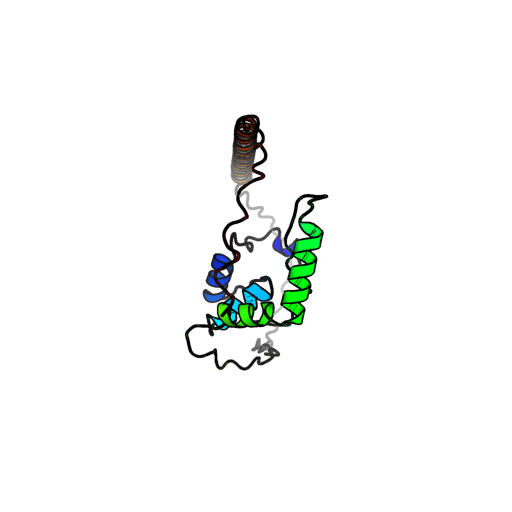7 7.445 -34.091 1.00 42.72 179 ASN A CA 1
ATOM 1450 C C . ASN A 1 179 ? -2.855 8.861 -34.152 1.00 42.72 179 ASN A C 1
ATOM 1452 O O . ASN A 1 179 ? -2.957 9.518 -35.185 1.00 42.72 179 ASN A O 1
ATOM 1456 N N . GLU A 1 180 ? -2.177 9.278 -33.087 1.00 40.44 180 GLU A N 1
ATOM 1457 C CA . GLU A 1 180 ? -1.317 10.462 -33.079 1.00 40.44 180 GLU A CA 1
ATOM 1458 C C . GLU A 1 180 ? 0.145 9.992 -32.987 1.00 40.44 180 GLU A C 1
ATOM 1460 O O . GLU A 1 180 ? 0.847 10.159 -31.994 1.00 40.44 180 GLU A O 1
ATOM 1465 N N . HIS A 1 181 ? 0.593 9.313 -34.048 1.00 47.69 181 HIS A N 1
ATOM 1466 C CA . HIS A 1 181 ? 2.013 9.246 -34.379 1.00 47.69 181 HIS A CA 1
ATOM 1467 C C . HIS A 1 181 ? 2.405 10.622 -34.922 1.00 47.69 181 HIS A C 1
ATOM 1469 O O . HIS A 1 181 ? 2.115 10.891 -36.079 1.00 47.69 181 HIS A O 1
ATOM 1475 N N . GLN A 1 182 ? 3.005 11.468 -34.076 1.00 48.41 182 GLN A N 1
ATOM 1476 C CA . GLN A 1 182 ? 3.953 12.563 -34.384 1.00 48.41 182 GLN A CA 1
ATOM 1477 C C . GLN A 1 182 ? 3.826 13.694 -33.354 1.00 48.41 182 GLN A C 1
ATOM 1479 O O . GLN A 1 182 ? 3.210 14.722 -33.618 1.00 48.41 182 GLN A O 1
ATOM 1484 N N . ARG A 1 183 ? 4.456 13.525 -32.184 1.00 36.22 183 ARG A N 1
ATOM 1485 C CA . ARG A 1 183 ? 5.124 14.633 -31.471 1.00 36.22 183 ARG A CA 1
ATOM 1486 C C . ARG A 1 183 ? 6.002 14.121 -30.327 1.00 36.22 183 ARG A C 1
ATOM 1488 O O . ARG A 1 183 ? 5.727 14.337 -29.157 1.00 36.22 183 ARG A O 1
ATOM 1495 N N . ILE A 1 184 ? 7.062 13.393 -30.665 1.00 43.84 184 ILE A N 1
ATOM 1496 C CA . ILE A 1 184 ? 8.172 13.151 -29.735 1.00 43.84 184 ILE A CA 1
ATOM 1497 C C . ILE A 1 184 ? 9.448 13.239 -30.565 1.00 43.84 184 ILE A C 1
ATOM 1499 O O . ILE A 1 184 ? 9.928 12.218 -31.030 1.00 43.84 184 ILE A O 1
ATOM 1503 N N . ASN A 1 185 ? 9.908 14.459 -30.847 1.00 39.19 185 ASN A N 1
ATOM 1504 C CA . ASN A 1 185 ? 11.250 14.730 -31.379 1.00 39.19 185 ASN A CA 1
ATOM 1505 C C . ASN A 1 185 ? 11.764 16.134 -30.993 1.00 39.19 185 ASN A C 1
ATOM 1507 O O . ASN A 1 185 ? 12.600 16.688 -31.686 1.00 39.19 185 ASN A O 1
ATOM 1511 N N . GLU A 1 186 ? 11.316 16.691 -29.864 1.00 44.34 186 GLU A N 1
ATOM 1512 C CA . GLU A 1 186 ? 11.887 17.918 -29.282 1.00 44.34 186 GLU A CA 1
ATOM 1513 C C . GLU A 1 186 ? 11.856 17.809 -27.754 1.00 44.34 186 GLU A C 1
ATOM 1515 O O . GLU A 1 186 ? 10.914 18.242 -27.097 1.00 44.34 186 GLU A O 1
ATOM 1520 N N . THR A 1 187 ? 12.823 17.091 -27.181 1.00 41.16 187 THR A N 1
ATOM 1521 C CA . THR A 1 187 ? 13.270 17.255 -25.773 1.00 41.16 187 THR A CA 1
ATOM 1522 C C . THR A 1 187 ? 14.571 16.490 -25.483 1.00 41.16 187 THR A C 1
ATOM 1524 O O . THR A 1 187 ? 14.885 16.182 -24.336 1.00 41.16 187 THR A O 1
ATOM 1527 N N . ILE A 1 188 ? 15.358 16.174 -26.518 1.00 49.78 188 ILE A N 1
ATOM 1528 C CA . ILE A 1 188 ? 16.696 15.588 -26.377 1.00 49.78 188 ILE A CA 1
ATOM 1529 C C . ILE A 1 188 ? 17.711 16.673 -26.746 1.00 49.78 188 ILE A C 1
ATOM 1531 O O . ILE A 1 188 ? 18.379 16.522 -27.749 1.00 49.78 188 ILE A O 1
ATOM 1535 N N . GLU A 1 189 ? 17.776 17.775 -25.991 1.00 47.75 189 GLU A N 1
ATOM 1536 C CA . GLU A 1 189 ? 18.919 18.718 -26.017 1.00 47.75 189 GLU A CA 1
ATOM 1537 C C . GLU A 1 189 ? 19.089 19.536 -24.712 1.00 47.75 189 GLU A C 1
ATOM 1539 O O . GLU A 1 189 ? 19.752 20.556 -24.731 1.00 47.75 189 GLU A O 1
ATOM 1544 N N . ASP A 1 190 ? 18.587 19.090 -23.547 1.00 44.06 190 ASP A N 1
ATOM 1545 C CA . ASP A 1 190 ? 18.727 19.876 -22.292 1.00 44.06 190 ASP A CA 1
ATOM 1546 C C . ASP A 1 190 ? 19.315 19.120 -21.082 1.00 44.06 190 ASP A C 1
ATOM 1548 O O . ASP A 1 190 ? 19.145 19.530 -19.939 1.00 44.06 190 ASP A O 1
ATOM 1552 N N . THR A 1 191 ? 20.029 18.004 -21.269 1.00 49.16 191 THR A N 1
ATOM 1553 C CA . THR A 1 191 ? 20.781 17.368 -20.150 1.00 49.16 191 THR A CA 1
ATOM 1554 C C . THR A 1 191 ? 22.097 16.715 -20.588 1.00 49.16 191 THR A C 1
ATOM 1556 O O . THR A 1 191 ? 22.482 15.648 -20.111 1.00 49.16 191 THR A O 1
ATOM 1559 N N . LEU A 1 192 ? 22.808 17.379 -21.498 1.00 52.78 192 LEU A N 1
ATOM 1560 C CA . LEU A 1 192 ? 24.251 17.220 -21.673 1.00 52.78 192 LEU A CA 1
ATOM 1561 C C . LEU A 1 192 ? 24.918 18.526 -21.227 1.00 52.78 192 LEU A C 1
ATOM 1563 O O . LEU A 1 192 ? 25.156 19.396 -22.054 1.00 52.78 192 LEU A O 1
ATOM 1567 N N . ILE A 1 193 ? 25.119 18.648 -19.912 1.00 41.47 193 ILE A N 1
ATOM 1568 C CA . ILE A 1 193 ? 26.222 19.280 -19.157 1.00 41.47 193 ILE A CA 1
ATOM 1569 C C . ILE A 1 193 ? 26.026 18.852 -17.697 1.00 41.47 193 ILE A C 1
ATOM 1571 O O . ILE A 1 193 ? 24.874 18.925 -17.209 1.00 41.47 193 ILE A O 1
#

Nearest PDB structures (foldseek):
  1yae-assembly9_C  TM=9.438E-01  e=2.290E-05  Rattus norvegicus
  1yae-assembly1_A  TM=9.242E-01  e=1.762E-05  Rattus norvegicus
  7vm2-assembly1_D  TM=8.062E-01  e=5.370E-05  Rattus norvegicus

pLDDT: mean 72.46, std 21.68, range [33.44, 97.75]

Mean predicted aligned error: 19.05 Å

Radius of gyration: 30.12 Å; Cα contacts (8 Å, |Δi|>4): 42; chains: 1; bounding box: 75×50×80 Å

Foldseek 3Di:
DCVVPVVDPQDDPDPVVQVVVVLVPPHDDDDDPLVLLLVCQQDVSDDDADDDPDDDDDDDDDPPPDPCPVVVVVVVVVCVVVCVVVVVSCVPSHDPDDGNPDDNPNCPPPPPPDDDPPDDDDDDDDDDDDDDPPPPPDPPVVVVVVVVVVVVVVVVVVVVVVVVVVVVVVPVPDDDDDDDPDDDDPDPPPPDD

Solvent-accessible surface area (backbone atoms only — not comparable to full-atom values): 13314 Å² total; per-residue (Å²): 113,66,86,71,48,76,84,47,99,76,81,68,96,45,69,70,58,38,54,51,46,35,75,73,45,101,48,87,75,92,70,59,68,72,61,46,55,41,52,38,50,71,35,74,90,50,79,86,79,82,79,82,94,68,93,81,81,91,78,89,87,72,66,87,91,46,84,57,54,64,59,51,52,53,51,50,52,52,33,54,75,70,42,50,56,57,58,49,47,54,67,72,56,56,51,98,59,82,72,57,87,67,67,90,62,79,72,75,72,76,70,81,83,77,75,84,82,82,76,88,77,92,78,80,93,80,82,89,86,87,79,90,74,79,77,85,74,53,69,69,55,53,54,53,53,53,54,52,53,56,54,54,55,53,54,52,56,53,55,51,54,53,54,54,57,58,56,59,62,70,61,75,73,69,76,82,84,77,85,81,90,82,86,87,88,86,82,91,82,84,80,90,126